Protein AF-A0A1Q2YKK8-F1 (afdb_monomer_lite)

pLDDT: mean 79.94, std 16.76, range [33.59, 97.44]

Sequence (242 aa):
MENSNLSEYGDYLSKSFNAGELANRLLLETNNTQDSEIELETSIKKLDFDISDLNSKIDDSVRENSGLLIEEFAQVEEFKDEIKKIQPSVNQLNNSFQRLEDEIIKPYNECVNLQMALKKVHQTNKLLRSLTFAIYLINKIEEIDKSENNLSVKPFKQLYNLSTLLRELTSYINNPSLKLIKLIRDYVQFSEILIKRCQNVIQVQIRNLLKFPIQEYVTNTAGAGSDQDAEKKVHEVYQVGR

Secondary structure (DSSP, 8-state):
--SSSSGGGGGGG-TT--HHHHHHHHHHHHS-TT-SS--HHHHHHHHHHHHHHHHHHHHHHHHHTHHHHHHHHHHHHHHHHHHHHHHHHHHHHHHHHHHHIIIIIHHHHHHHHHHHHHHHHHHHHHHHHHHHHHHHHHHHHHHHHHTT--TTSSSTHHHHHHHHHHHHHHHHHTSHHHHTSHHHHHHHHHHHHHHHHHHHHHHHHHHHHTTS-GGGSSSTTSS-------TTSSSSSSS---

Radius of gyration: 58.14 Å; chains: 1; bounding box: 158×50×121 Å

Organism: NCBI:txid4926

Foldseek 3Di:
DDPDPCPVVVLVVDPPRDPVVVLVVLQPVQDDPPDPDGDCPRSVVVVVVVVVVVVVVVVVVCVVCVVVVVVVVVVVVVVVVVCVVCVVVVVVVVVVVVCCCVVPVVVVVVVVVVVVVVVVVVVVVVLVVLVVVLVVLVVVLVVLVVVVDPCLDPPNVSLVVNLVSLVVSVVSCVPPSNCPDPVSVVVVVVSVVVVVVSVVSVVVVVVVVVPDDPPPPPPVVPDDDDDPDDPPPPPPPPPDDD

Structure (mmCIF, N/CA/C/O backbone):
data_AF-A0A1Q2YKK8-F1
#
_entry.id   AF-A0A1Q2YKK8-F1
#
loop_
_atom_site.group_PDB
_atom_site.id
_atom_site.type_symbol
_atom_site.label_atom_id
_atom_site.label_alt_id
_atom_site.label_comp_id
_atom_site.label_asym_id
_atom_site.label_entity_id
_atom_site.label_seq_id
_atom_site.pdbx_PDB_ins_code
_atom_site.Cartn_x
_atom_site.Cartn_y
_atom_site.Cartn_z
_atom_site.occupancy
_atom_site.B_iso_or_equiv
_atom_site.auth_seq_id
_atom_site.auth_comp_id
_atom_site.auth_asym_id
_atom_site.auth_atom_id
_atom_site.pdbx_PDB_model_num
ATOM 1 N N . MET A 1 1 ? -42.770 -15.477 49.852 1.00 38.88 1 MET A N 1
ATOM 2 C CA . MET A 1 1 ? -43.716 -14.796 50.757 1.00 38.88 1 MET A CA 1
ATOM 3 C C . MET A 1 1 ? -43.151 -13.389 50.887 1.00 38.88 1 MET A C 1
ATOM 5 O O . MET A 1 1 ? -41.971 -13.321 51.183 1.00 38.88 1 MET A O 1
ATOM 9 N N . GLU A 1 2 ? -43.816 -12.300 50.504 1.00 39.50 2 GLU A N 1
ATOM 10 C CA . GLU A 1 2 ? -45.189 -12.108 50.007 1.00 39.50 2 GLU A CA 1
ATOM 11 C C . GLU A 1 2 ? -45.190 -11.177 48.778 1.00 39.50 2 GLU A C 1
ATOM 13 O O . GLU A 1 2 ? -44.698 -10.063 48.855 1.00 39.50 2 GLU A O 1
ATOM 18 N N . ASN A 1 3 ? -45.804 -11.589 47.662 1.00 43.56 3 ASN A N 1
ATOM 19 C CA . ASN A 1 3 ? -46.114 -10.676 46.542 1.00 43.56 3 ASN A CA 1
ATOM 20 C C . ASN A 1 3 ? -47.609 -10.292 46.513 1.00 43.56 3 ASN A C 1
ATOM 22 O O . ASN A 1 3 ? -48.096 -9.754 45.524 1.00 43.56 3 ASN A O 1
ATOM 26 N N . SER A 1 4 ? -48.359 -10.608 47.577 1.00 52.78 4 SER A N 1
ATOM 27 C CA . SER A 1 4 ? -49.822 -10.480 47.588 1.00 52.78 4 SER A CA 1
ATOM 28 C C . SER A 1 4 ? -50.316 -9.092 48.009 1.00 52.78 4 SER A C 1
ATOM 30 O O . SER A 1 4 ? -51.360 -8.673 47.529 1.00 52.78 4 SER A O 1
ATOM 32 N N . ASN A 1 5 ? -49.568 -8.367 48.853 1.00 56.16 5 ASN A N 1
ATOM 33 C CA . ASN A 1 5 ? -50.005 -7.086 49.439 1.00 56.16 5 ASN A CA 1
ATOM 34 C C . ASN A 1 5 ? -49.849 -5.859 48.518 1.00 56.16 5 ASN A C 1
ATOM 36 O O . ASN A 1 5 ? -50.342 -4.785 48.859 1.00 56.16 5 ASN A O 1
ATOM 40 N N . LEU A 1 6 ? -49.171 -6.004 47.370 1.00 61.12 6 LEU A N 1
ATOM 41 C CA . LEU A 1 6 ? -48.956 -4.919 46.398 1.00 61.12 6 LEU A CA 1
ATOM 42 C C . LEU A 1 6 ? -49.605 -5.161 45.025 1.00 61.12 6 LEU A C 1
ATOM 44 O O . LEU A 1 6 ? -49.544 -4.285 44.165 1.00 61.12 6 LEU A O 1
ATOM 48 N N . SER A 1 7 ? -50.245 -6.316 44.800 1.00 65.31 7 SER A N 1
ATOM 49 C CA . SER A 1 7 ? -50.889 -6.617 43.509 1.00 65.31 7 SER A CA 1
ATOM 50 C C . SER A 1 7 ? -52.067 -5.684 43.204 1.00 65.31 7 SER A C 1
ATOM 52 O O . SER A 1 7 ? -52.374 -5.458 42.036 1.00 65.31 7 SER A O 1
ATOM 54 N N . GLU A 1 8 ? -52.698 -5.132 44.240 1.00 68.31 8 GLU A N 1
ATOM 55 C CA . GLU A 1 8 ? -53.784 -4.145 44.155 1.00 68.31 8 GLU A CA 1
ATOM 56 C C . GLU A 1 8 ? -53.290 -2.791 43.609 1.00 68.31 8 GLU A C 1
ATOM 58 O O . GLU A 1 8 ? -54.059 -2.043 43.012 1.00 68.31 8 GLU A O 1
ATOM 63 N N . TYR A 1 9 ? 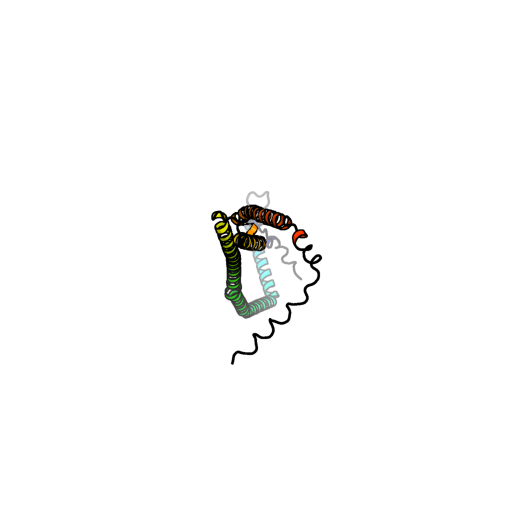-51.983 -2.520 43.708 1.00 72.88 9 TYR A N 1
ATOM 64 C CA . TYR A 1 9 ? -51.325 -1.318 43.187 1.00 72.88 9 TYR A CA 1
ATOM 65 C C . TYR A 1 9 ? -50.622 -1.538 41.831 1.00 72.88 9 TYR A C 1
ATOM 67 O O . TYR A 1 9 ? -49.859 -0.682 41.380 1.00 72.88 9 TYR A O 1
ATOM 75 N N . GLY A 1 10 ? -50.870 -2.666 41.152 1.00 70.56 10 GLY A N 1
ATOM 76 C CA . GLY A 1 10 ? -50.180 -3.037 39.906 1.00 70.56 10 GLY A CA 1
ATOM 77 C C . GLY A 1 10 ? -50.289 -2.002 38.776 1.00 70.56 10 GLY A C 1
ATOM 78 O O . GLY A 1 10 ? -49.334 -1.813 38.020 1.00 70.56 10 GLY A O 1
ATOM 79 N N . ASP A 1 11 ? -51.403 -1.273 38.701 1.00 75.12 11 ASP A N 1
ATOM 80 C CA . ASP A 1 11 ? -51.631 -0.224 37.700 1.00 75.12 11 ASP A CA 1
ATOM 81 C C . ASP A 1 11 ? -50.650 0.952 37.827 1.00 75.12 11 ASP A C 1
ATOM 83 O O . ASP A 1 11 ? -50.175 1.474 36.812 1.00 75.12 11 ASP A O 1
ATOM 87 N N . TYR A 1 12 ? -50.282 1.321 39.059 1.00 77.00 12 TYR A N 1
ATOM 88 C CA . TYR A 1 12 ? -49.312 2.382 39.357 1.00 77.00 12 TYR A CA 1
ATOM 89 C C . TYR A 1 12 ? -47.877 2.006 38.950 1.00 77.00 12 TYR A C 1
ATOM 91 O O . TYR A 1 12 ? -47.052 2.882 38.702 1.00 77.00 12 TYR A O 1
ATOM 99 N N . LEU A 1 13 ? -47.579 0.706 38.840 1.00 77.56 13 LEU A N 1
ATOM 100 C CA . LEU A 1 13 ? -46.275 0.170 38.428 1.00 77.56 13 LEU A CA 1
ATOM 101 C C . LEU A 1 13 ? -46.166 -0.050 36.906 1.00 77.56 13 LEU A C 1
ATOM 103 O O . LEU A 1 13 ? -45.124 -0.486 36.404 1.00 77.56 13 LEU A O 1
ATOM 107 N N . SER A 1 14 ? -47.230 0.228 36.148 1.00 80.81 14 SER A N 1
ATOM 108 C CA . SER A 1 14 ? -47.256 0.005 34.704 1.00 80.81 14 SER A CA 1
ATOM 109 C C . SER A 1 14 ? -46.416 1.038 33.934 1.00 80.81 14 SER A C 1
ATOM 111 O O . SER A 1 14 ? -46.455 2.239 34.191 1.00 80.81 14 SER A O 1
ATOM 113 N N . LYS A 1 15 ? -45.686 0.589 32.901 1.00 79.50 15 LYS A N 1
ATOM 114 C CA . LYS A 1 15 ? -44.881 1.475 32.025 1.00 79.50 15 LYS A CA 1
ATOM 115 C C . LYS A 1 15 ? -45.711 2.454 31.177 1.00 79.50 15 LYS A C 1
ATOM 117 O O . LYS A 1 15 ? -45.131 3.291 30.492 1.00 79.50 15 LYS A O 1
ATOM 122 N N . SER A 1 16 ? -47.036 2.331 31.220 1.00 83.50 16 SER A N 1
ATOM 123 C CA . SER A 1 16 ? -48.001 3.171 30.507 1.00 83.50 16 SER A CA 1
ATOM 124 C C . SER A 1 16 ? -48.924 3.929 31.469 1.00 83.50 16 SER A C 1
ATOM 126 O O . SER A 1 16 ? -50.007 4.340 31.062 1.00 83.50 16 SER A O 1
ATOM 128 N N . PHE A 1 17 ? -48.530 4.085 32.740 1.00 85.69 17 PHE A N 1
ATOM 129 C CA . PHE A 1 17 ? -49.328 4.774 33.751 1.00 85.69 17 PHE A CA 1
ATOM 130 C C . PHE A 1 17 ? -49.748 6.179 33.289 1.00 85.69 17 PHE A C 1
ATOM 132 O O . PHE A 1 17 ? -48.912 7.022 32.955 1.00 85.69 17 PHE A O 1
ATOM 139 N N . ASN A 1 18 ? -51.057 6.433 33.310 1.00 84.25 18 ASN A N 1
ATOM 140 C CA . ASN A 1 18 ? -51.658 7.712 32.958 1.00 84.25 18 ASN A CA 1
ATOM 141 C C . ASN A 1 18 ? -52.531 8.204 34.121 1.00 84.25 18 ASN A C 1
ATOM 143 O O . ASN A 1 18 ? -53.622 7.687 34.364 1.00 84.25 18 ASN A O 1
ATOM 147 N N . ALA A 1 19 ? -52.058 9.240 34.818 1.00 84.44 19 ALA A N 1
ATOM 148 C CA . ALA A 1 19 ? -52.755 9.827 35.961 1.00 84.44 19 ALA A CA 1
ATOM 149 C C . ALA A 1 19 ? -54.156 10.367 35.607 1.00 84.44 19 ALA A C 1
ATOM 151 O O . ALA A 1 19 ? -55.053 10.320 36.443 1.00 84.44 19 ALA A O 1
ATOM 152 N N . GLY A 1 20 ? -54.369 10.841 34.373 1.00 84.06 20 GLY A N 1
ATOM 153 C CA . GLY A 1 20 ? -55.677 11.321 33.916 1.00 84.06 20 GLY A CA 1
ATOM 154 C C . GLY A 1 20 ? -56.680 10.188 33.691 1.00 84.06 20 GLY A C 1
ATOM 155 O O . GLY A 1 20 ? -57.843 10.311 34.063 1.00 84.06 20 GLY A O 1
ATOM 156 N N . GLU A 1 21 ? -56.237 9.056 33.140 1.00 83.38 21 GLU A N 1
ATOM 157 C CA . GLU A 1 21 ? -57.082 7.861 32.989 1.00 83.38 21 GLU A CA 1
ATOM 158 C C . GLU A 1 21 ? -57.420 7.227 34.342 1.00 83.38 21 GLU A C 1
ATOM 160 O O . GLU A 1 21 ? -58.557 6.803 34.548 1.00 83.38 21 GLU A O 1
ATOM 165 N N . LEU A 1 22 ? -56.466 7.208 35.278 1.00 84.81 22 LEU A N 1
ATOM 166 C CA . LEU A 1 22 ? -56.697 6.752 36.648 1.00 84.81 22 LEU A CA 1
ATOM 167 C C . LEU A 1 22 ? -57.689 7.670 37.384 1.00 84.81 22 LEU A C 1
ATOM 169 O O . LEU A 1 22 ? -58.651 7.176 37.963 1.00 84.81 22 LEU A O 1
ATOM 173 N N . ALA A 1 23 ? -57.514 8.994 37.306 1.00 83.38 23 ALA A N 1
ATOM 174 C CA . ALA A 1 23 ? -58.436 9.957 37.909 1.00 83.38 23 ALA A CA 1
ATOM 175 C C . ALA A 1 23 ? -59.855 9.843 37.325 1.00 83.38 23 ALA A C 1
ATOM 177 O O . ALA A 1 23 ? -60.825 9.791 38.077 1.00 83.38 23 ALA A O 1
ATOM 178 N N . ASN A 1 24 ? -59.987 9.719 35.999 1.00 84.25 24 ASN A N 1
ATOM 179 C CA . ASN A 1 24 ? -61.280 9.494 35.347 1.00 84.25 24 ASN A CA 1
ATOM 180 C C . ASN A 1 24 ? -61.944 8.193 35.819 1.00 84.25 24 ASN A C 1
ATOM 182 O O . ASN A 1 24 ? -63.149 8.169 36.056 1.00 84.25 24 ASN A O 1
ATOM 186 N N . ARG A 1 25 ? -61.170 7.116 35.990 1.00 83.56 25 ARG A N 1
ATOM 187 C CA . ARG A 1 25 ? -61.673 5.838 36.505 1.00 83.56 25 ARG A CA 1
ATOM 188 C C . ARG A 1 25 ? -62.143 5.956 37.954 1.00 83.56 25 ARG A C 1
ATOM 190 O O . ARG A 1 25 ? -63.246 5.525 38.262 1.00 83.56 25 ARG A O 1
ATOM 197 N N . LEU A 1 26 ? -61.354 6.609 38.805 1.00 84.12 26 LEU A N 1
ATOM 198 C CA . LEU A 1 26 ? -61.685 6.845 40.209 1.00 84.12 26 LEU A CA 1
ATOM 199 C C . LEU A 1 26 ? -62.953 7.697 40.372 1.00 84.12 26 LEU A C 1
ATOM 201 O O . LEU A 1 26 ? -63.721 7.456 41.295 1.00 84.12 26 LEU A O 1
ATOM 205 N N . LEU A 1 27 ? -63.186 8.667 39.482 1.00 83.94 27 LEU A N 1
ATOM 206 C CA . LEU A 1 27 ? -64.425 9.451 39.441 1.00 83.94 27 LEU A CA 1
ATOM 207 C C . LEU A 1 27 ? -65.632 8.597 39.024 1.00 83.94 27 LEU A C 1
ATOM 209 O O . LEU A 1 27 ? -66.689 8.698 39.638 1.00 83.94 27 LEU A O 1
ATOM 213 N N . LEU A 1 28 ? -65.469 7.732 38.017 1.00 83.62 28 LEU A N 1
ATOM 214 C CA . LEU A 1 28 ? -66.514 6.808 37.553 1.00 83.62 28 LEU A CA 1
ATOM 215 C C . LEU A 1 28 ? -66.838 5.692 38.565 1.00 83.62 28 LEU A C 1
ATOM 217 O O . LEU A 1 28 ? -67.940 5.155 38.538 1.00 83.62 28 LEU A O 1
ATOM 221 N N . GLU A 1 29 ? -65.899 5.332 39.443 1.00 82.12 29 GLU A N 1
ATOM 222 C CA . GLU A 1 29 ? -66.108 4.354 40.521 1.00 82.12 29 GLU A CA 1
ATOM 223 C C . GLU A 1 29 ? -66.873 4.920 41.727 1.00 82.12 29 GLU A C 1
ATOM 225 O O . GLU A 1 29 ? -67.520 4.160 42.447 1.00 82.12 29 GLU A O 1
ATOM 230 N N . THR A 1 30 ? -66.769 6.225 41.987 1.00 81.25 30 THR A N 1
ATOM 231 C CA . THR A 1 30 ? -67.338 6.878 43.181 1.00 81.25 30 THR A CA 1
ATOM 232 C C . THR A 1 30 ? -68.630 7.642 42.912 1.00 81.25 30 THR A C 1
ATOM 234 O O . THR A 1 30 ? -69.344 7.948 43.862 1.00 81.25 30 THR A O 1
ATOM 237 N N . ASN A 1 31 ? -68.946 7.938 41.649 1.00 80.12 31 ASN A N 1
ATOM 238 C CA . ASN A 1 31 ? -70.122 8.708 41.245 1.00 80.12 31 ASN A CA 1
ATOM 239 C C . ASN A 1 31 ? -71.103 7.853 40.434 1.00 80.12 31 ASN A C 1
ATOM 241 O O . ASN A 1 31 ? -70.698 7.055 39.587 1.00 80.12 31 ASN A O 1
ATOM 245 N N . ASN A 1 32 ? -72.408 8.049 40.633 1.00 77.44 32 ASN A N 1
ATOM 246 C CA . ASN A 1 32 ? -73.426 7.354 39.852 1.00 77.44 32 ASN A CA 1
ATOM 247 C C . ASN A 1 32 ? -73.782 8.140 38.580 1.00 77.44 32 ASN A C 1
ATOM 249 O O . ASN A 1 32 ? -74.020 9.342 38.607 1.00 77.44 32 ASN A O 1
ATOM 253 N N . THR A 1 33 ? -73.921 7.437 37.457 1.00 72.31 33 THR A N 1
ATOM 254 C CA . THR A 1 33 ? -74.278 8.008 36.138 1.00 72.31 33 THR A CA 1
ATOM 255 C C . THR A 1 33 ? -75.648 8.699 36.061 1.00 72.31 33 THR A C 1
ATOM 257 O O . THR A 1 33 ? -75.985 9.253 35.016 1.00 72.31 33 THR A O 1
ATOM 260 N N . GLN A 1 34 ? -76.460 8.613 37.118 1.00 70.12 34 GLN A N 1
ATOM 261 C CA . GLN A 1 34 ? -77.785 9.237 37.215 1.00 70.12 34 GLN A CA 1
ATOM 262 C C . GLN A 1 34 ? -77.786 10.529 38.049 1.00 70.12 34 GLN A C 1
ATOM 264 O O . GLN A 1 34 ? -78.787 11.246 38.041 1.00 70.12 34 GLN A O 1
ATOM 269 N N . ASP A 1 35 ? -76.694 10.832 38.757 1.00 73.44 35 ASP A N 1
ATOM 270 C CA . ASP A 1 35 ? -76.594 12.034 39.581 1.00 73.44 35 ASP A CA 1
ATOM 271 C C . ASP A 1 35 ? -76.277 13.262 38.714 1.00 73.44 35 ASP A C 1
ATOM 273 O O . ASP A 1 35 ? -75.573 13.188 37.706 1.00 73.44 35 ASP A O 1
ATOM 277 N N . SER A 1 36 ? -76.855 14.411 39.075 1.00 68.12 36 SER A N 1
ATOM 278 C CA . SER A 1 36 ? -76.757 15.649 38.281 1.00 68.12 36 SER A CA 1
ATOM 279 C C . SER A 1 36 ? -75.532 16.510 38.612 1.00 68.12 36 SER A C 1
ATOM 281 O O . SER A 1 36 ? -75.238 17.455 37.882 1.00 68.12 36 SER A O 1
ATOM 283 N N . GLU A 1 37 ? -74.821 16.189 39.693 1.00 73.88 37 GLU A N 1
ATOM 284 C CA . GLU A 1 37 ? -73.597 16.855 40.144 1.00 73.88 37 GLU A CA 1
ATOM 285 C C . GLU A 1 37 ? -72.533 15.795 40.463 1.00 73.88 37 GLU A C 1
ATOM 287 O O . GLU A 1 37 ? -72.867 14.687 40.877 1.00 73.88 37 GLU A O 1
ATOM 292 N N . ILE A 1 38 ? -71.256 16.125 40.245 1.00 76.06 38 ILE A N 1
ATOM 293 C CA . ILE A 1 38 ? -70.125 15.211 40.469 1.00 76.06 38 ILE A CA 1
ATOM 294 C C . ILE A 1 38 ? -69.546 15.467 41.865 1.00 76.06 38 ILE A C 1
ATOM 296 O O . ILE A 1 38 ? -69.008 16.543 42.133 1.00 76.06 38 ILE A O 1
ATOM 300 N N . GLU A 1 39 ? -69.598 14.465 42.737 1.00 78.94 39 GLU A N 1
ATOM 301 C CA . GLU A 1 39 ? -68.971 14.476 44.054 1.00 78.94 39 GLU A CA 1
ATOM 302 C C . GLU A 1 39 ? -67.480 14.109 43.949 1.00 78.94 39 GLU A C 1
ATOM 304 O O . GLU A 1 39 ? -67.087 12.957 43.751 1.00 78.94 39 GLU A O 1
ATOM 309 N N . LEU A 1 40 ? -66.621 15.119 44.106 1.00 82.81 40 LEU A N 1
ATOM 310 C CA . LEU A 1 40 ? -65.163 14.946 44.114 1.00 82.81 40 LEU A CA 1
ATOM 311 C C . LEU A 1 40 ? -64.623 14.522 45.489 1.00 82.81 40 LEU A C 1
ATOM 313 O O . LEU A 1 40 ? -63.562 13.904 45.571 1.00 82.81 40 LEU A O 1
ATOM 317 N N . GLU A 1 41 ? -65.329 14.854 46.573 1.00 84.31 41 GLU A N 1
ATOM 318 C CA . GLU A 1 41 ? -64.831 14.686 47.944 1.00 84.31 41 GLU A CA 1
ATOM 319 C C . GLU A 1 41 ? -64.618 13.205 48.306 1.00 84.31 41 GLU A C 1
ATOM 321 O O . GLU A 1 41 ? -63.614 12.853 48.927 1.00 84.31 41 GLU A O 1
ATOM 326 N N . THR A 1 42 ? -65.510 12.324 47.847 1.00 83.31 42 THR A N 1
ATOM 327 C CA . THR A 1 42 ? -65.409 10.870 48.041 1.00 83.31 42 THR A CA 1
ATOM 328 C C . THR A 1 42 ? -64.257 10.255 47.234 1.00 83.31 42 THR A C 1
ATOM 330 O O . THR A 1 42 ? -63.524 9.420 47.767 1.00 83.31 42 THR A O 1
ATOM 333 N N . SER A 1 43 ? -64.009 10.711 45.996 1.00 83.25 43 SER A N 1
ATOM 334 C CA . SER A 1 43 ? -62.816 10.310 45.222 1.00 83.25 43 SER A CA 1
ATOM 335 C C . SER A 1 43 ? -61.514 10.735 45.890 1.00 83.25 43 SER A C 1
ATOM 337 O O . SER A 1 43 ? -60.592 9.928 45.981 1.00 83.25 43 SER A O 1
ATOM 339 N N . ILE A 1 44 ? -61.434 11.979 46.369 1.00 85.00 44 ILE A N 1
ATOM 340 C CA . ILE A 1 44 ? -60.222 12.512 47.005 1.00 85.00 44 ILE A CA 1
ATOM 341 C C . ILE A 1 44 ? -59.914 11.734 48.290 1.00 85.00 44 ILE A C 1
ATOM 343 O O . ILE A 1 44 ? -58.804 11.236 48.441 1.00 85.00 44 ILE A O 1
ATOM 347 N N . LYS A 1 45 ? -60.913 11.504 49.154 1.00 87.38 45 LYS A N 1
ATOM 348 C CA . LYS A 1 45 ? -60.742 10.705 50.383 1.00 87.38 45 LYS A CA 1
ATOM 349 C C . LYS A 1 45 ? -60.284 9.269 50.115 1.00 87.38 45 LYS A C 1
ATOM 351 O O . LYS A 1 45 ? -59.498 8.742 50.897 1.00 87.38 45 LYS A O 1
ATOM 356 N N . LYS A 1 46 ? -60.759 8.636 49.033 1.00 84.94 46 LYS A N 1
ATOM 357 C CA . LYS A 1 46 ? -60.306 7.297 48.620 1.00 84.94 46 LYS A CA 1
ATOM 358 C C . LYS A 1 46 ? -58.833 7.324 48.187 1.00 84.94 46 LYS A C 1
ATOM 360 O O . LYS A 1 46 ? -58.057 6.506 48.662 1.00 84.94 46 LYS A O 1
ATOM 365 N N . LEU A 1 47 ? -58.432 8.310 47.380 1.00 86.25 47 LEU A N 1
ATOM 366 C CA . LEU A 1 47 ? -57.037 8.477 46.954 1.00 86.25 47 LEU A CA 1
ATOM 367 C C . LEU A 1 47 ? -56.089 8.772 48.131 1.00 86.25 47 LEU A C 1
ATOM 369 O O . LEU A 1 47 ? -55.014 8.183 48.208 1.00 86.25 47 LEU A O 1
ATOM 373 N N . ASP A 1 48 ? -56.484 9.647 49.058 1.00 87.75 48 ASP A N 1
ATOM 374 C CA . ASP A 1 48 ? -55.693 9.973 50.253 1.00 87.75 48 ASP A CA 1
ATOM 375 C C . ASP A 1 48 ? -55.520 8.750 51.171 1.00 87.75 48 ASP A C 1
ATOM 377 O O . ASP A 1 48 ? -54.443 8.538 51.735 1.00 87.75 48 ASP A O 1
ATOM 381 N N . PHE A 1 49 ? -56.559 7.914 51.296 1.00 88.75 49 PHE A N 1
ATOM 382 C CA . PHE A 1 49 ? -56.482 6.640 52.011 1.00 88.75 49 PHE A CA 1
ATOM 383 C C . PHE A 1 49 ? -55.507 5.669 51.333 1.00 88.75 49 PHE A C 1
ATOM 385 O O . PHE A 1 49 ? -54.614 5.152 52.004 1.00 88.75 49 PHE A O 1
ATOM 392 N N . ASP A 1 50 ? -55.626 5.480 50.015 1.00 85.75 50 ASP A N 1
ATOM 393 C CA . ASP A 1 50 ? -54.749 4.595 49.240 1.00 85.75 50 ASP A CA 1
ATOM 394 C C . ASP A 1 50 ? -53.276 5.034 49.345 1.00 85.75 50 ASP A C 1
ATOM 396 O O . ASP A 1 50 ? -52.394 4.199 49.534 1.00 85.75 50 ASP A O 1
ATOM 400 N N . ILE A 1 51 ? -52.998 6.345 49.298 1.00 87.25 51 ILE A N 1
ATOM 401 C CA . ILE A 1 51 ? -51.654 6.912 49.511 1.00 87.25 51 ILE A CA 1
ATOM 402 C C . ILE A 1 51 ? -51.147 6.628 50.934 1.00 87.25 51 ILE A C 1
ATOM 404 O O . ILE A 1 51 ? -49.971 6.311 51.118 1.00 87.25 51 ILE A O 1
ATOM 408 N N . SER A 1 52 ? -52.004 6.744 51.950 1.00 89.12 52 SER A N 1
ATOM 409 C CA . SER A 1 52 ? -51.636 6.491 53.349 1.00 89.12 52 SER A CA 1
ATOM 410 C C . SER A 1 52 ? -51.313 5.013 53.610 1.00 89.12 52 SER A C 1
ATOM 412 O O . SER A 1 52 ? -50.301 4.711 54.245 1.00 89.12 52 SER A O 1
ATOM 414 N N . ASP A 1 53 ? -52.117 4.088 53.076 1.00 86.88 53 ASP A N 1
ATOM 415 C CA . ASP A 1 53 ? -51.872 2.642 53.175 1.00 86.88 53 ASP A CA 1
ATOM 416 C C . ASP A 1 53 ? -50.579 2.235 52.451 1.00 86.88 53 ASP A C 1
ATOM 418 O O . ASP A 1 53 ? -49.742 1.528 53.015 1.00 86.88 53 ASP A O 1
ATOM 422 N N . LEU A 1 54 ? -50.354 2.760 51.241 1.00 86.12 54 LEU A N 1
ATOM 423 C CA . LEU A 1 54 ? -49.147 2.490 50.458 1.00 86.12 54 LEU A CA 1
ATOM 424 C C . LEU A 1 54 ? -47.888 3.019 51.175 1.00 86.12 54 LEU A C 1
ATOM 426 O O . LEU A 1 54 ? -46.888 2.306 51.250 1.00 86.12 54 LEU A O 1
ATOM 430 N N . ASN A 1 55 ? -47.943 4.210 51.785 1.00 87.12 55 ASN A N 1
ATOM 431 C CA . ASN A 1 55 ? -46.850 4.724 52.622 1.00 87.12 55 ASN A CA 1
ATOM 432 C C . ASN A 1 55 ? -46.584 3.835 53.850 1.00 87.12 55 ASN A C 1
ATOM 434 O O . ASN A 1 55 ? -45.425 3.533 54.122 1.00 87.12 55 ASN A O 1
ATOM 438 N N . SER A 1 56 ? -47.621 3.360 54.555 1.00 86.88 56 SER A N 1
ATOM 439 C CA . SER A 1 56 ? -47.437 2.437 55.689 1.00 86.88 56 SER A CA 1
ATOM 440 C C . SER A 1 56 ? -46.796 1.120 55.245 1.00 86.88 56 SER A C 1
ATOM 442 O O . SER A 1 56 ? -45.828 0.671 55.853 1.00 86.88 56 SER A O 1
ATOM 444 N N . LYS A 1 57 ? -47.271 0.533 54.138 1.00 84.06 57 LYS A N 1
ATOM 445 C CA . LYS A 1 57 ? -46.708 -0.696 53.553 1.00 84.06 57 LYS A CA 1
ATOM 446 C C . LYS A 1 57 ? -45.257 -0.514 53.091 1.00 84.06 57 LYS A C 1
ATOM 448 O O . LYS A 1 57 ? -44.466 -1.450 53.210 1.00 84.06 57 LYS A O 1
ATOM 453 N N . ILE A 1 58 ? -44.888 0.666 52.584 1.00 84.12 58 ILE A N 1
ATOM 454 C CA . ILE A 1 58 ? -43.491 1.010 52.276 1.00 84.12 58 ILE A CA 1
ATOM 455 C C . ILE A 1 58 ? -42.665 1.086 53.561 1.00 84.12 58 ILE A C 1
ATOM 457 O O . ILE A 1 58 ? -41.620 0.446 53.622 1.00 84.12 58 ILE A O 1
ATOM 461 N N . ASP A 1 59 ? -43.116 1.820 54.580 1.00 86.12 59 ASP A N 1
ATOM 462 C CA . ASP A 1 59 ? -42.383 1.976 55.843 1.00 86.12 59 ASP A CA 1
ATOM 463 C C . ASP A 1 59 ? -42.161 0.630 56.549 1.00 86.12 59 ASP A C 1
ATOM 465 O O . ASP A 1 59 ? -41.061 0.364 57.039 1.00 86.12 59 ASP A O 1
ATOM 469 N N . ASP A 1 60 ? -43.168 -0.244 56.564 1.00 85.88 60 ASP A N 1
ATOM 470 C CA . ASP A 1 60 ? -43.060 -1.580 57.150 1.00 85.88 60 ASP A CA 1
ATOM 471 C C . ASP A 1 60 ? -42.123 -2.478 56.322 1.00 85.88 60 ASP A C 1
ATOM 473 O O . ASP A 1 60 ? -41.186 -3.053 56.876 1.00 85.88 60 ASP A O 1
ATOM 477 N N . SER A 1 61 ? -42.249 -2.490 54.988 1.00 82.12 61 SER A N 1
ATOM 478 C CA . SER A 1 61 ? -41.327 -3.218 54.098 1.00 82.12 61 SER A CA 1
ATOM 479 C C . SER A 1 61 ? -39.874 -2.728 54.213 1.00 82.12 61 SER A C 1
ATOM 481 O O . SER A 1 61 ? -38.939 -3.533 54.219 1.00 82.12 61 SER A O 1
ATOM 483 N N . VAL A 1 62 ? -39.656 -1.418 54.370 1.00 83.81 62 VAL A N 1
ATOM 484 C CA . VAL A 1 62 ? -38.329 -0.817 54.590 1.00 83.81 62 VAL A CA 1
ATOM 485 C C . VAL A 1 62 ? -37.776 -1.186 55.965 1.00 83.81 62 VAL A C 1
ATOM 487 O O . VAL A 1 62 ? -36.579 -1.449 56.078 1.00 83.81 62 VAL A O 1
ATOM 490 N N . ARG A 1 63 ? -38.609 -1.254 57.010 1.00 83.00 63 ARG A N 1
ATOM 491 C CA . ARG A 1 63 ? -38.192 -1.714 58.346 1.00 83.00 63 ARG A CA 1
ATOM 492 C C . ARG A 1 63 ? -37.793 -3.184 58.332 1.00 83.00 63 ARG A C 1
ATOM 494 O O . ARG A 1 63 ? -36.709 -3.509 58.816 1.00 83.00 63 ARG A O 1
ATOM 501 N N . GLU A 1 64 ? -38.618 -4.046 57.746 1.00 84.25 64 GLU A N 1
ATOM 502 C CA . GLU A 1 64 ? -38.370 -5.488 57.636 1.00 84.25 64 GLU A CA 1
ATOM 503 C C . GLU A 1 64 ? -37.110 -5.804 56.819 1.00 84.25 64 GLU A C 1
ATOM 505 O O . GLU A 1 64 ? -36.293 -6.627 57.232 1.00 84.25 64 GLU A O 1
ATOM 510 N N . ASN A 1 65 ? -36.900 -5.105 55.700 1.00 83.00 65 ASN A N 1
ATOM 511 C CA . ASN A 1 65 ? -35.767 -5.331 54.796 1.00 83.00 65 ASN A CA 1
ATOM 512 C C . ASN A 1 65 ? -34.570 -4.398 55.061 1.00 83.00 65 ASN A C 1
ATOM 514 O O . ASN A 1 65 ? -33.612 -4.381 54.286 1.00 83.00 65 ASN A O 1
ATOM 518 N N . SER A 1 66 ? -34.586 -3.639 56.163 1.00 80.69 66 SER A N 1
ATOM 519 C CA . SER A 1 66 ? -33.555 -2.645 56.505 1.00 80.69 66 SER A CA 1
ATOM 520 C C . SER A 1 66 ? -32.136 -3.225 56.549 1.00 80.69 66 SER A C 1
ATOM 522 O O . SER A 1 66 ? -31.200 -2.588 56.068 1.00 80.69 66 SER A O 1
ATOM 524 N N . GLY A 1 67 ? -31.974 -4.450 57.061 1.00 84.62 67 GLY A N 1
ATOM 525 C CA . GLY A 1 67 ? -30.688 -5.153 57.082 1.00 84.62 67 GLY A CA 1
ATOM 526 C C . GLY A 1 67 ? -30.140 -5.445 55.681 1.00 84.62 67 GLY A C 1
ATOM 527 O O . GLY A 1 67 ? -28.981 -5.143 55.412 1.00 84.62 67 GLY A O 1
ATOM 528 N N . LEU A 1 68 ? -30.989 -5.950 54.777 1.00 85.56 68 LEU A N 1
ATOM 529 C CA . LEU A 1 68 ? -30.619 -6.224 53.383 1.00 85.56 68 LEU A CA 1
ATOM 530 C C . LEU A 1 68 ? -30.285 -4.932 52.629 1.00 85.56 68 LEU A C 1
ATOM 532 O O . LEU A 1 68 ? -29.293 -4.880 51.913 1.00 85.56 68 LEU A O 1
ATOM 536 N N . LEU A 1 69 ? -31.065 -3.866 52.835 1.00 83.94 69 LEU A N 1
ATOM 537 C CA . LEU A 1 69 ? -30.786 -2.549 52.255 1.00 83.94 69 LEU A CA 1
ATOM 538 C C . LEU A 1 69 ? -29.407 -2.021 52.676 1.00 83.94 69 LEU A C 1
ATOM 540 O O . LEU A 1 69 ? -28.654 -1.548 51.829 1.00 83.94 69 LEU A O 1
ATOM 544 N N . ILE A 1 70 ? -29.054 -2.122 53.961 1.00 86.62 70 ILE A N 1
ATOM 545 C CA . ILE A 1 70 ? -27.737 -1.706 54.471 1.00 86.62 70 ILE A CA 1
ATOM 546 C C . ILE A 1 70 ? -26.611 -2.551 53.856 1.00 86.62 70 ILE A C 1
ATOM 548 O O . ILE A 1 70 ? -25.576 -1.996 53.486 1.00 86.62 70 ILE A O 1
ATOM 552 N N . GLU A 1 71 ? -26.808 -3.863 53.715 1.00 88.00 71 GLU A N 1
ATOM 553 C CA . GLU A 1 71 ? -25.827 -4.768 53.105 1.00 88.00 71 GLU A CA 1
ATOM 554 C C . GLU A 1 71 ? -25.613 -4.464 51.610 1.00 88.00 71 GLU A C 1
ATOM 556 O O . GLU A 1 71 ? -24.472 -4.325 51.172 1.00 88.00 71 GLU A O 1
ATOM 561 N N . GLU A 1 72 ? -26.685 -4.244 50.845 1.00 87.19 72 GLU A N 1
ATOM 562 C CA . GLU A 1 72 ? -26.623 -3.817 49.440 1.00 87.19 72 GLU A CA 1
ATOM 563 C C . GLU A 1 72 ? -25.934 -2.450 49.281 1.00 87.19 72 GLU A C 1
ATOM 565 O O . GLU A 1 72 ? -25.087 -2.276 48.401 1.00 87.19 72 GLU A O 1
ATOM 570 N N . PHE A 1 73 ? -26.222 -1.472 50.152 1.00 87.44 73 PHE A N 1
ATOM 571 C CA . PHE A 1 73 ? -25.520 -0.182 50.132 1.00 87.44 73 PHE A CA 1
ATOM 572 C C . PHE A 1 73 ? -24.021 -0.330 50.429 1.00 87.44 73 PHE A C 1
ATOM 574 O O . PHE A 1 73 ? -23.212 0.308 49.751 1.00 87.44 73 PHE A O 1
ATOM 581 N N . ALA A 1 74 ? -23.645 -1.190 51.381 1.00 87.56 74 ALA A N 1
ATOM 582 C CA . ALA A 1 74 ? -22.248 -1.481 51.694 1.00 87.56 74 ALA A CA 1
ATOM 583 C C . ALA A 1 74 ? -21.526 -2.158 50.515 1.00 87.56 74 ALA A C 1
ATOM 585 O O . ALA A 1 74 ? -20.439 -1.717 50.139 1.00 87.56 74 ALA A O 1
ATOM 586 N N . GLN A 1 75 ? -22.151 -3.148 49.865 1.00 89.50 75 GLN A N 1
ATOM 587 C CA . GLN A 1 75 ? -21.614 -3.782 48.654 1.00 89.50 75 GLN A CA 1
ATOM 588 C C . GLN A 1 75 ? -21.436 -2.769 47.511 1.00 89.50 75 GLN A C 1
ATOM 590 O O . GLN A 1 75 ? -20.393 -2.735 46.860 1.00 89.50 75 GLN A O 1
ATOM 595 N N . VAL A 1 76 ? -22.418 -1.891 47.273 1.00 89.56 76 VAL A N 1
ATOM 596 C CA . VAL A 1 76 ? -22.330 -0.835 46.247 1.00 89.56 76 VAL A CA 1
ATOM 597 C C . VAL A 1 76 ? -21.197 0.158 46.538 1.00 89.56 76 VAL A C 1
ATOM 599 O O . VAL A 1 76 ? -20.587 0.682 45.601 1.00 89.56 76 VAL A O 1
ATOM 602 N N . GLU A 1 77 ? -20.902 0.442 47.805 1.00 89.62 77 GLU A N 1
ATOM 603 C CA . GLU A 1 77 ? -19.777 1.295 48.199 1.00 89.62 77 GLU A CA 1
ATOM 604 C C . GLU A 1 77 ? -18.424 0.579 48.035 1.00 89.62 77 GLU A C 1
ATOM 606 O O . GLU A 1 77 ? -17.504 1.155 47.448 1.00 89.62 77 GLU A O 1
ATOM 611 N N . GLU A 1 78 ? -18.331 -0.701 48.408 1.00 90.12 78 GLU A N 1
ATOM 612 C CA . GLU A 1 78 ? -17.150 -1.540 48.172 1.00 90.12 78 GLU A CA 1
ATOM 613 C C . GLU A 1 78 ? -16.830 -1.663 46.671 1.00 90.12 78 GLU A C 1
ATOM 615 O O . GLU A 1 78 ? -15.711 -1.350 46.255 1.00 90.12 78 GLU A O 1
ATOM 620 N N . PHE A 1 79 ? -17.821 -1.980 45.827 1.00 88.69 79 PHE A N 1
ATOM 621 C CA . PHE A 1 79 ? -17.652 -2.026 44.369 1.00 88.69 79 PHE A CA 1
ATOM 622 C C . PHE A 1 79 ? -17.208 -0.681 43.779 1.00 88.69 79 PHE A C 1
ATOM 624 O O . PHE A 1 79 ? -16.361 -0.649 42.882 1.00 88.69 79 PHE A O 1
ATOM 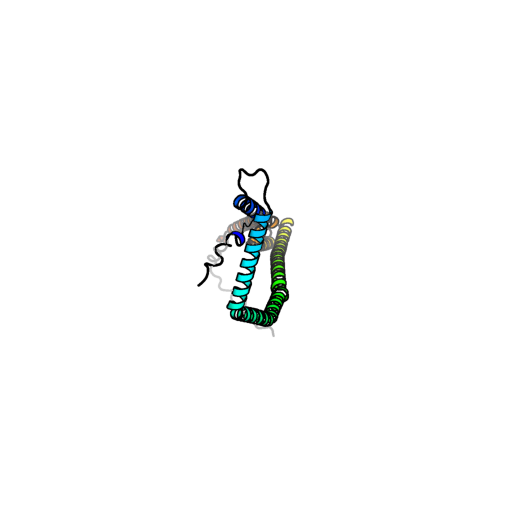631 N N . LYS A 1 80 ? -17.727 0.453 44.274 1.00 90.00 80 LYS A N 1
ATOM 632 C CA . LYS A 1 80 ? -17.254 1.785 43.849 1.00 90.00 80 LYS A CA 1
ATOM 633 C C . LYS A 1 80 ? -15.780 1.987 44.184 1.00 90.00 80 LYS A C 1
ATOM 635 O O . LYS A 1 80 ? -15.053 2.553 43.368 1.00 90.00 80 LYS A O 1
ATOM 640 N N . ASP A 1 81 ? -15.329 1.539 45.350 1.00 90.38 81 ASP A N 1
ATOM 641 C CA . ASP A 1 81 ? -13.933 1.663 45.765 1.00 90.38 81 ASP A CA 1
ATOM 642 C C . ASP A 1 81 ? -13.004 0.683 45.038 1.00 90.38 81 ASP A C 1
ATOM 644 O O . ASP A 1 81 ? -11.869 1.047 44.723 1.00 90.38 81 ASP A O 1
ATOM 648 N N . GLU A 1 82 ? -13.464 -0.514 44.674 1.00 91.00 82 GLU A N 1
ATOM 649 C CA . GLU A 1 82 ? -12.736 -1.397 43.755 1.00 91.00 82 GLU A CA 1
ATOM 650 C C . GLU A 1 82 ? -12.584 -0.787 42.357 1.00 91.00 82 GLU A C 1
ATOM 652 O O . GLU A 1 82 ? -11.474 -0.744 41.818 1.00 91.00 82 GLU A O 1
ATOM 657 N N . ILE A 1 83 ? -13.656 -0.220 41.797 1.00 89.81 83 ILE A N 1
ATOM 658 C CA . ILE A 1 83 ? -13.609 0.481 40.506 1.00 89.81 83 ILE A CA 1
ATOM 659 C C . ILE A 1 83 ? -12.605 1.644 40.564 1.00 89.81 83 ILE A C 1
ATOM 661 O O . ILE A 1 83 ? -11.756 1.756 39.675 1.00 89.81 83 ILE A O 1
ATOM 665 N N . LYS A 1 84 ? -12.609 2.454 41.636 1.00 91.12 84 LYS A N 1
ATOM 666 C CA . LYS A 1 84 ? -11.614 3.526 41.849 1.00 91.12 84 LYS A CA 1
ATOM 667 C C . LYS A 1 84 ? -10.172 3.003 41.911 1.00 91.12 84 LYS A C 1
ATOM 669 O O . LYS A 1 84 ? -9.277 3.698 41.438 1.00 91.12 84 LYS A O 1
ATOM 674 N N . LYS A 1 85 ? -9.921 1.807 42.465 1.00 91.88 85 LYS A N 1
ATOM 675 C CA . LYS A 1 85 ? -8.578 1.180 42.497 1.00 91.88 85 LYS A CA 1
ATOM 676 C C . LYS A 1 85 ? -8.125 0.706 41.110 1.00 91.88 85 LYS A C 1
ATOM 678 O O . LYS A 1 85 ? -6.940 0.787 40.798 1.00 91.88 85 LYS A O 1
ATOM 683 N N . ILE A 1 86 ? -9.048 0.225 40.275 1.00 93.12 86 ILE A N 1
ATOM 684 C CA . ILE A 1 86 ? -8.756 -0.321 38.936 1.00 93.12 86 ILE A CA 1
ATOM 685 C C . ILE A 1 86 ? -8.621 0.788 37.877 1.00 93.12 86 ILE A C 1
ATOM 687 O O . ILE A 1 86 ? -7.819 0.673 36.947 1.00 93.12 86 ILE A O 1
ATOM 691 N N . GLN A 1 87 ? -9.362 1.888 38.020 1.00 93.06 87 GLN A N 1
ATOM 692 C CA . GLN A 1 87 ? -9.424 2.971 37.035 1.00 93.06 87 GLN A CA 1
ATOM 693 C C . GLN A 1 87 ? -8.061 3.626 36.694 1.00 93.06 87 GLN A C 1
ATOM 695 O O . GLN A 1 87 ? -7.826 3.873 35.509 1.00 93.06 87 GLN A O 1
ATOM 700 N N . PRO A 1 88 ? -7.112 3.844 37.633 1.00 93.06 88 PRO A N 1
ATOM 701 C CA . PRO A 1 88 ? -5.747 4.270 37.310 1.00 93.06 88 PRO A CA 1
ATOM 702 C C . PRO A 1 88 ? -5.013 3.310 36.366 1.00 93.06 88 PRO A C 1
ATOM 704 O O . PRO A 1 88 ? -4.382 3.762 35.412 1.00 93.06 88 PRO A O 1
ATOM 707 N N . SER A 1 89 ? -5.142 1.998 36.578 1.00 91.69 89 SER A N 1
ATOM 708 C CA . SER A 1 89 ? -4.512 0.964 35.745 1.00 91.69 89 SER A CA 1
ATOM 709 C C . SER A 1 89 ? -5.107 0.929 34.336 1.00 91.69 89 SER A C 1
ATOM 711 O O . SER A 1 89 ? -4.368 0.833 33.357 1.00 91.69 89 SER A O 1
ATOM 713 N N . VAL A 1 90 ? -6.431 1.084 34.212 1.00 92.50 90 VAL A N 1
ATOM 714 C CA . VAL A 1 90 ? -7.120 1.205 32.913 1.00 92.50 90 VAL A CA 1
ATOM 715 C C . VAL A 1 90 ? -6.683 2.476 32.178 1.00 92.50 90 VAL A C 1
ATOM 717 O O . VAL A 1 90 ? -6.357 2.424 30.994 1.00 92.50 90 VAL A O 1
ATOM 720 N N . ASN A 1 91 ? -6.586 3.606 32.881 1.00 94.12 91 ASN A N 1
ATOM 721 C CA . ASN A 1 91 ? -6.097 4.861 32.309 1.00 94.12 91 ASN A CA 1
ATOM 722 C C . ASN A 1 91 ? -4.628 4.754 31.862 1.00 94.12 91 ASN A C 1
ATOM 724 O O . ASN A 1 91 ? -4.277 5.229 30.784 1.00 94.12 91 ASN A O 1
ATOM 728 N N . GLN A 1 92 ? -3.766 4.098 32.645 1.00 94.31 92 GLN A N 1
ATOM 729 C CA . GLN A 1 92 ? -2.373 3.843 32.270 1.00 94.31 92 GLN A CA 1
ATOM 730 C C . GLN A 1 92 ? -2.266 2.938 31.035 1.00 94.31 92 GLN A C 1
ATOM 732 O O . GLN A 1 92 ? -1.422 3.188 30.169 1.00 94.31 92 GLN A O 1
ATOM 737 N N . LEU A 1 93 ? -3.122 1.918 30.931 1.00 93.94 93 LEU A N 1
ATOM 738 C CA . LEU A 1 93 ? -3.182 1.027 29.775 1.00 93.94 93 LEU A CA 1
ATOM 739 C C . LEU A 1 93 ? -3.622 1.788 28.516 1.00 93.94 93 LEU A C 1
ATOM 741 O O . LEU A 1 93 ? -2.931 1.719 27.503 1.00 93.94 93 LEU A O 1
ATOM 745 N N . ASN A 1 94 ? -4.691 2.586 28.602 1.00 94.50 94 ASN A N 1
ATOM 746 C CA . ASN A 1 94 ? -5.153 3.445 27.505 1.00 94.50 94 ASN A CA 1
ATOM 747 C C . ASN A 1 94 ? -4.068 4.438 27.061 1.00 94.50 94 ASN A C 1
ATOM 749 O O . ASN A 1 94 ? -3.778 4.534 25.872 1.00 94.50 94 ASN A O 1
ATOM 753 N N . ASN A 1 95 ? -3.397 5.106 28.005 1.00 94.50 95 ASN A N 1
ATOM 754 C CA . ASN A 1 95 ? -2.283 6.010 27.703 1.00 94.50 95 ASN A CA 1
ATOM 755 C C . ASN A 1 95 ? -1.105 5.280 27.031 1.00 94.50 95 ASN A C 1
ATOM 757 O O . ASN A 1 95 ? -0.470 5.831 26.135 1.00 94.50 95 ASN A O 1
ATOM 761 N N . SER A 1 96 ? -0.807 4.044 27.443 1.00 93.50 96 SER A N 1
ATOM 762 C CA . SER A 1 96 ? 0.238 3.217 26.821 1.00 93.50 96 SER A CA 1
ATOM 763 C C . SER A 1 96 ? -0.134 2.795 25.398 1.00 93.50 96 SER A C 1
ATOM 765 O O . SER A 1 96 ? 0.715 2.852 24.512 1.00 93.50 96 SER A O 1
ATOM 767 N N . PHE A 1 97 ? -1.396 2.429 25.151 1.00 93.75 97 PHE A N 1
ATOM 768 C CA . PHE A 1 97 ? -1.890 2.128 23.804 1.00 93.75 97 PHE A CA 1
ATOM 769 C C . PHE A 1 97 ? -1.890 3.359 22.897 1.00 93.75 97 PHE A C 1
ATOM 771 O O . PHE A 1 97 ? -1.435 3.263 21.761 1.00 93.75 97 PHE A O 1
ATOM 778 N N . GLN A 1 98 ? -2.320 4.516 23.399 1.00 95.19 98 GLN A N 1
ATOM 779 C CA . GLN A 1 98 ? -2.314 5.759 22.632 1.00 95.19 98 GLN A CA 1
ATOM 780 C C . GLN A 1 98 ? -0.885 6.178 22.251 1.00 95.19 98 GLN A C 1
ATOM 782 O O . GLN A 1 98 ? -0.631 6.507 21.096 1.00 95.19 98 GLN A O 1
ATOM 787 N N . ARG A 1 99 ? 0.082 6.055 23.174 1.00 94.50 99 ARG A N 1
ATOM 788 C CA . ARG A 1 99 ? 1.510 6.236 22.856 1.00 94.50 99 ARG A CA 1
ATOM 789 C C . ARG A 1 99 ? 2.008 5.240 21.815 1.00 94.50 99 ARG A C 1
ATOM 791 O O . ARG A 1 99 ? 2.722 5.640 20.911 1.00 94.50 99 ARG A O 1
ATOM 798 N N . LEU A 1 100 ? 1.625 3.965 21.899 1.00 95.12 100 LEU A N 1
ATOM 799 C CA . LEU A 1 100 ? 2.004 2.960 20.899 1.00 95.12 100 LEU A CA 1
ATOM 800 C C . LEU A 1 100 ? 1.456 3.309 19.502 1.00 95.12 100 LEU A C 1
ATOM 802 O O . LEU A 1 100 ? 2.148 3.148 18.494 1.00 95.12 100 LEU A O 1
ATOM 806 N N . GLU A 1 101 ? 0.221 3.804 19.436 1.00 93.62 101 GLU A N 1
ATOM 807 C CA . GLU A 1 101 ? -0.403 4.256 18.195 1.00 93.62 101 GLU A CA 1
ATOM 808 C C . GLU A 1 101 ? 0.314 5.484 17.610 1.00 93.62 101 GLU A C 1
ATOM 810 O O . GLU A 1 101 ? 0.654 5.494 16.423 1.00 93.62 101 GLU A O 1
ATOM 815 N N . ASP A 1 102 ? 0.601 6.481 18.448 1.00 94.25 102 ASP A N 1
ATOM 816 C CA . ASP A 1 102 ? 1.253 7.732 18.056 1.00 94.25 102 ASP A CA 1
ATOM 817 C C . ASP A 1 102 ? 2.743 7.561 17.708 1.00 94.25 102 ASP A C 1
ATOM 819 O O . ASP A 1 102 ? 3.197 8.070 16.684 1.00 94.25 102 ASP A O 1
ATOM 823 N N . GLU A 1 103 ? 3.505 6.829 18.524 1.00 93.81 103 GLU A N 1
ATOM 824 C CA . GLU A 1 103 ? 4.966 6.688 18.410 1.00 93.81 103 GLU A CA 1
ATOM 825 C C . GLU A 1 103 ? 5.404 5.549 17.478 1.00 93.81 103 GLU A C 1
ATOM 827 O O . GLU A 1 103 ? 6.541 5.564 17.003 1.00 93.81 103 GLU A O 1
ATOM 832 N N . ILE A 1 104 ? 4.542 4.559 17.200 1.00 93.88 104 ILE A N 1
ATOM 833 C CA . ILE A 1 104 ? 4.894 3.406 16.350 1.00 93.88 104 ILE A CA 1
ATOM 834 C C . ILE A 1 104 ? 3.967 3.273 15.142 1.00 93.88 104 ILE A C 1
ATOM 836 O O . ILE A 1 104 ? 4.457 3.235 14.013 1.00 93.88 104 ILE A O 1
ATOM 840 N N . ILE A 1 105 ? 2.645 3.203 15.331 1.00 94.38 105 ILE A N 1
ATOM 841 C CA . ILE A 1 105 ? 1.722 2.873 14.227 1.00 94.38 105 ILE A CA 1
ATOM 842 C C . ILE A 1 105 ? 1.682 3.995 13.179 1.00 94.38 105 ILE A C 1
ATOM 844 O O . ILE A 1 105 ? 1.817 3.724 11.982 1.00 94.38 105 ILE A O 1
ATOM 848 N N . LYS A 1 106 ? 1.553 5.259 13.602 1.00 95.12 106 LYS A N 1
ATOM 849 C CA . LYS A 1 106 ? 1.573 6.421 12.695 1.00 95.12 106 LYS A CA 1
ATOM 850 C C . LYS A 1 106 ? 2.887 6.537 11.900 1.00 95.12 106 LYS A C 1
ATOM 852 O O . LYS A 1 106 ? 2.809 6.459 10.670 1.00 95.12 106 LYS A O 1
ATOM 857 N N . PRO A 1 107 ? 4.082 6.618 12.521 1.00 95.12 107 PRO A N 1
ATOM 858 C CA . PRO A 1 107 ? 5.334 6.721 11.768 1.00 95.12 107 PRO A CA 1
ATOM 859 C C . PRO A 1 107 ? 5.655 5.463 10.948 1.00 95.12 107 PRO A C 1
ATOM 861 O O . PRO A 1 107 ? 6.270 5.574 9.889 1.00 95.12 107 PRO A O 1
ATOM 864 N N . TYR A 1 108 ? 5.205 4.267 11.352 1.00 96.00 108 TYR A N 1
ATOM 865 C CA . TYR A 1 108 ? 5.305 3.075 10.502 1.00 96.00 108 TYR A CA 1
ATOM 866 C C . TYR A 1 108 ? 4.515 3.243 9.196 1.00 96.00 108 TYR A C 1
ATOM 868 O O . TYR A 1 108 ? 5.054 3.003 8.114 1.00 96.00 108 TYR A O 1
ATOM 876 N N . ASN A 1 109 ? 3.265 3.710 9.273 1.00 95.25 109 ASN A N 1
ATOM 877 C CA . ASN A 1 109 ? 2.432 3.953 8.093 1.00 95.25 109 ASN A CA 1
ATOM 878 C C . ASN A 1 109 ? 3.024 5.045 7.182 1.00 95.25 109 ASN A C 1
ATOM 880 O O . ASN A 1 109 ? 3.023 4.898 5.957 1.00 95.25 109 ASN A O 1
ATOM 884 N N . GLU A 1 110 ? 3.595 6.108 7.753 1.00 95.25 110 GLU A N 1
ATOM 885 C CA . GLU A 1 110 ? 4.332 7.133 7.001 1.00 95.25 110 GLU A CA 1
ATOM 886 C C . GLU A 1 110 ? 5.571 6.555 6.299 1.00 95.25 110 GLU A C 1
ATOM 888 O O . GLU A 1 110 ? 5.755 6.767 5.096 1.00 95.25 110 GLU A O 1
ATOM 893 N N . CYS A 1 111 ? 6.375 5.752 7.003 1.00 96.44 111 CYS A N 1
ATOM 894 C CA . CYS A 1 111 ? 7.527 5.044 6.442 1.00 96.44 111 CYS A CA 1
ATOM 895 C C . CYS A 1 111 ? 7.131 4.109 5.291 1.00 96.44 111 CYS A C 1
ATOM 897 O O . CYS A 1 111 ? 7.805 4.093 4.260 1.00 96.44 111 CYS A O 1
ATOM 899 N N . VAL A 1 112 ? 6.028 3.365 5.419 1.00 96.50 112 VAL A N 1
ATOM 900 C CA . VAL A 1 112 ? 5.495 2.497 4.355 1.00 96.50 112 VAL A CA 1
ATOM 901 C C . VAL A 1 112 ? 5.077 3.323 3.134 1.00 96.50 112 VAL A C 1
ATOM 903 O O . VAL A 1 112 ? 5.448 2.985 2.006 1.00 96.50 112 VAL A O 1
ATOM 906 N N . ASN A 1 113 ? 4.378 4.443 3.329 1.00 95.62 113 ASN A N 1
ATOM 907 C CA . ASN A 1 113 ? 3.995 5.347 2.240 1.00 95.62 113 ASN A CA 1
ATOM 908 C C . ASN A 1 113 ? 5.224 5.933 1.521 1.00 95.62 113 ASN A C 1
ATOM 910 O O . ASN A 1 113 ? 5.292 5.916 0.285 1.00 95.62 113 ASN A O 1
ATOM 914 N N . LEU A 1 114 ? 6.233 6.375 2.276 1.00 96.75 114 LEU A N 1
ATOM 915 C CA . LEU A 1 114 ? 7.499 6.877 1.740 1.00 96.75 114 LEU A CA 1
ATOM 916 C C . LEU A 1 114 ? 8.279 5.776 1.004 1.00 96.75 114 LEU A C 1
ATOM 918 O O . LEU A 1 114 ? 8.805 6.020 -0.083 1.00 96.75 114 LEU A O 1
ATOM 922 N N . GLN A 1 115 ? 8.289 4.544 1.519 1.00 96.69 115 GLN A N 1
ATOM 923 C CA . GLN A 1 115 ? 8.883 3.384 0.852 1.00 96.69 115 GLN A CA 1
ATOM 924 C C . GLN A 1 115 ? 8.182 3.084 -0.482 1.00 96.69 115 GLN A C 1
ATOM 926 O O . GLN A 1 115 ? 8.856 2.817 -1.481 1.00 96.69 115 GLN A O 1
ATOM 931 N N . MET A 1 116 ? 6.846 3.160 -0.547 1.00 96.94 116 MET A N 1
ATOM 932 C CA . MET A 1 116 ? 6.105 2.994 -1.803 1.00 96.94 116 MET A CA 1
ATOM 933 C C . MET A 1 116 ? 6.428 4.103 -2.812 1.00 96.94 116 MET A C 1
ATOM 935 O O . MET A 1 116 ? 6.618 3.811 -3.997 1.00 96.94 116 MET A O 1
ATOM 939 N N . ALA A 1 117 ? 6.529 5.357 -2.363 1.00 96.94 117 ALA A N 1
ATOM 940 C CA . ALA A 1 117 ? 6.940 6.478 -3.205 1.00 96.94 117 ALA A CA 1
ATOM 941 C C . ALA A 1 117 ? 8.369 6.281 -3.743 1.00 96.94 117 ALA A C 1
ATOM 943 O O . ALA A 1 117 ? 8.588 6.342 -4.955 1.00 96.94 117 ALA A O 1
ATOM 944 N N . LEU A 1 118 ? 9.323 5.935 -2.874 1.00 97.44 118 LEU A N 1
ATOM 945 C CA . LEU A 1 118 ? 10.714 5.676 -3.247 1.00 97.44 118 LEU A CA 1
ATOM 946 C C . LEU A 1 118 ? 10.845 4.477 -4.198 1.00 97.44 118 LEU A C 1
ATOM 948 O O . LEU A 1 118 ? 11.619 4.534 -5.152 1.00 97.44 118 LEU A O 1
ATOM 952 N N . LYS A 1 119 ? 10.049 3.417 -4.009 1.00 97.19 119 LYS A N 1
ATOM 953 C CA . LYS A 1 119 ? 9.987 2.260 -4.918 1.00 97.19 119 LYS A CA 1
ATOM 954 C C . LYS A 1 119 ? 9.521 2.666 -6.319 1.00 97.19 119 LYS A C 1
ATOM 956 O O . LYS A 1 119 ? 10.146 2.252 -7.295 1.00 97.19 119 LYS A O 1
ATOM 961 N N . LYS A 1 120 ? 8.488 3.513 -6.427 1.00 95.50 120 LYS A N 1
ATOM 962 C CA . LYS A 1 120 ? 8.029 4.082 -7.710 1.00 95.50 120 LYS A CA 1
ATOM 963 C C . LYS A 1 120 ? 9.117 4.949 -8.353 1.00 95.50 120 LYS A C 1
ATOM 965 O O . LYS A 1 120 ? 9.440 4.746 -9.520 1.00 95.50 120 LYS A O 1
ATOM 970 N N . VAL A 1 121 ? 9.750 5.848 -7.593 1.00 96.94 121 VAL A N 1
ATOM 971 C CA . VAL A 1 121 ? 10.864 6.689 -8.079 1.00 96.94 121 VAL A CA 1
ATOM 972 C C . VAL A 1 121 ? 12.037 5.835 -8.568 1.00 96.94 121 VAL A C 1
ATOM 974 O O . VAL A 1 121 ? 12.574 6.092 -9.644 1.00 96.94 121 VAL A O 1
ATOM 977 N N . HIS A 1 122 ? 12.409 4.781 -7.838 1.00 96.31 122 HIS A N 1
ATOM 978 C CA . HIS A 1 122 ? 13.471 3.858 -8.236 1.00 96.31 122 HIS A CA 1
ATOM 979 C C . HIS A 1 122 ? 13.118 3.090 -9.520 1.00 96.31 122 HIS A C 1
ATOM 981 O O . HIS A 1 122 ? 13.962 2.970 -10.407 1.00 96.31 122 HIS A O 1
ATOM 987 N N . GLN A 1 123 ? 11.875 2.616 -9.662 1.00 93.69 123 GLN A N 1
ATOM 988 C CA . GLN A 1 123 ? 11.390 1.975 -10.891 1.00 93.69 123 GLN A CA 1
ATOM 989 C C . GLN A 1 123 ? 11.459 2.928 -12.094 1.00 93.69 123 GLN A C 1
ATOM 991 O O . GLN A 1 123 ? 12.018 2.558 -13.128 1.00 93.69 123 GLN A O 1
ATOM 996 N N . THR A 1 124 ? 10.980 4.167 -11.944 1.00 93.75 124 THR A N 1
ATOM 997 C CA . THR A 1 124 ? 11.065 5.207 -12.982 1.00 93.75 124 THR A CA 1
ATOM 998 C C . THR A 1 124 ? 12.514 5.541 -13.329 1.00 93.75 124 THR A C 1
ATOM 1000 O O . THR A 1 124 ? 12.851 5.645 -14.503 1.00 93.75 124 THR A O 1
ATOM 1003 N N . ASN A 1 125 ? 13.402 5.649 -12.338 1.00 95.50 125 ASN A N 1
ATOM 1004 C CA . ASN A 1 125 ? 14.819 5.940 -12.557 1.00 95.50 125 ASN A CA 1
ATOM 1005 C C . ASN A 1 125 ? 15.541 4.779 -13.270 1.00 95.50 125 ASN A C 1
ATOM 1007 O O . ASN A 1 125 ? 16.302 5.008 -14.209 1.00 95.50 125 ASN A O 1
ATOM 1011 N N . LYS A 1 126 ? 15.247 3.524 -12.902 1.00 92.38 126 LYS A N 1
ATOM 1012 C CA . LYS A 1 126 ? 15.749 2.339 -13.613 1.00 92.38 126 LYS A CA 1
ATOM 1013 C C . LYS A 1 126 ? 15.294 2.339 -15.076 1.00 92.38 126 LYS A C 1
ATOM 1015 O O . LYS A 1 126 ? 16.119 2.129 -15.960 1.00 92.38 126 LYS A O 1
ATOM 1020 N N . LEU A 1 127 ? 14.015 2.630 -15.333 1.00 91.75 127 LEU A N 1
ATOM 1021 C CA . LEU A 1 127 ? 13.480 2.747 -16.691 1.00 91.75 127 LEU A CA 1
ATOM 1022 C C . LEU A 1 127 ? 14.141 3.893 -17.471 1.00 91.75 127 LEU A C 1
ATOM 1024 O O . LEU A 1 127 ? 14.519 3.696 -18.622 1.00 91.75 127 LEU A O 1
ATOM 1028 N N . LEU A 1 128 ? 14.328 5.057 -16.841 1.00 92.56 128 LEU A N 1
ATOM 1029 C CA . LEU A 1 128 ? 14.971 6.223 -17.444 1.00 92.56 128 LEU A CA 1
ATOM 1030 C C . LEU A 1 128 ? 16.428 5.933 -17.815 1.00 92.56 128 LEU A C 1
ATOM 1032 O O . LEU A 1 128 ? 16.809 6.177 -18.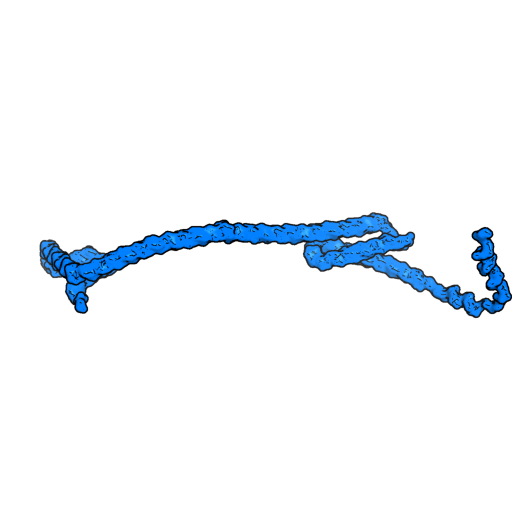952 1.00 92.56 128 LEU A O 1
ATOM 1036 N N . ARG A 1 129 ? 17.221 5.343 -16.911 1.00 91.62 129 ARG A N 1
ATOM 1037 C CA . ARG A 1 129 ? 18.602 4.917 -17.201 1.00 91.62 129 ARG A CA 1
ATOM 1038 C C . ARG A 1 129 ? 18.664 3.956 -18.385 1.00 91.62 129 ARG A C 1
ATOM 1040 O O . ARG A 1 129 ? 19.522 4.112 -19.252 1.00 91.62 129 ARG A O 1
ATOM 1047 N N . SER A 1 130 ? 17.740 2.998 -18.452 1.00 90.88 130 SER A N 1
ATOM 1048 C CA . SER A 1 130 ? 17.661 2.082 -19.588 1.00 90.88 130 SER A CA 1
ATOM 1049 C C . SER A 1 130 ? 17.233 2.772 -20.886 1.00 90.88 130 SER A C 1
ATOM 1051 O O . SER A 1 130 ? 17.795 2.478 -21.939 1.00 90.88 130 SER A O 1
ATOM 1053 N N . LEU A 1 131 ? 16.311 3.734 -20.830 1.00 92.38 131 LEU A N 1
ATOM 1054 C CA . LEU A 1 131 ? 15.957 4.571 -21.976 1.00 92.38 131 LEU A CA 1
ATOM 1055 C C . LEU A 1 131 ? 17.152 5.419 -22.446 1.00 92.38 131 LEU A C 1
ATOM 1057 O O . LEU A 1 131 ? 17.410 5.470 -23.643 1.00 92.38 131 LEU A O 1
ATOM 1061 N N . THR A 1 132 ? 17.918 6.029 -21.537 1.00 92.31 132 THR A N 1
ATOM 1062 C CA . THR A 1 132 ? 19.127 6.801 -21.872 1.00 92.31 132 THR A CA 1
ATOM 1063 C C . THR A 1 132 ? 20.162 5.941 -22.596 1.00 92.31 132 THR A C 1
ATOM 1065 O O . THR A 1 132 ? 20.717 6.382 -23.601 1.00 92.31 132 THR A O 1
ATOM 1068 N N . PHE A 1 133 ? 20.393 4.705 -22.143 1.00 91.56 133 PHE A N 1
ATOM 1069 C CA . PHE A 1 133 ? 21.309 3.785 -22.823 1.00 91.56 133 PHE A CA 1
ATOM 1070 C C . PHE A 1 133 ? 20.785 3.348 -24.201 1.00 91.56 133 PHE A C 1
ATOM 1072 O O . PHE A 1 133 ? 21.540 3.347 -25.172 1.00 91.56 133 PHE A O 1
ATOM 1079 N N . ALA A 1 134 ? 19.485 3.059 -24.323 1.00 91.94 134 ALA A N 1
ATOM 1080 C CA . ALA A 1 134 ? 18.868 2.764 -25.616 1.00 91.94 134 ALA A CA 1
ATOM 1081 C C . ALA A 1 134 ? 18.994 3.948 -26.596 1.00 91.94 134 ALA A C 1
ATOM 1083 O O . ALA A 1 134 ? 19.371 3.743 -27.745 1.00 91.94 134 ALA A O 1
ATOM 1084 N N . ILE A 1 135 ? 18.762 5.186 -26.139 1.00 92.19 135 ILE A N 1
ATOM 1085 C CA . ILE A 1 135 ? 18.947 6.412 -26.936 1.00 92.19 135 ILE A CA 1
ATOM 1086 C C . ILE A 1 135 ? 20.417 6.600 -27.339 1.00 92.19 135 ILE A C 1
ATOM 1088 O O . ILE A 1 135 ? 20.692 6.970 -28.477 1.00 92.19 135 ILE A O 1
ATOM 1092 N N . TYR A 1 136 ? 21.374 6.313 -26.453 1.00 94.00 136 TYR A N 1
ATOM 1093 C CA . TYR A 1 136 ? 22.801 6.362 -26.787 1.00 94.00 136 TYR A CA 1
ATOM 1094 C C . TYR A 1 136 ? 23.158 5.396 -27.931 1.00 94.00 136 TYR A C 1
ATOM 1096 O O . TYR A 1 136 ? 23.811 5.804 -28.894 1.00 94.00 136 TYR A O 1
ATOM 1104 N N . LEU A 1 137 ? 22.684 4.146 -27.867 1.00 92.44 137 LEU A N 1
ATOM 1105 C CA . LEU A 1 137 ? 22.871 3.163 -28.939 1.00 92.44 137 LEU A CA 1
ATOM 1106 C C . LEU A 1 137 ? 22.187 3.600 -30.245 1.00 92.44 137 LEU A C 1
ATOM 1108 O O . LEU A 1 137 ? 22.810 3.536 -31.302 1.00 92.44 137 LEU A O 1
ATOM 1112 N N . ILE A 1 138 ? 20.946 4.092 -30.169 1.00 92.00 138 ILE A N 1
ATOM 1113 C CA . ILE A 1 138 ? 20.185 4.646 -31.304 1.00 92.00 138 ILE A CA 1
ATOM 1114 C C . ILE A 1 138 ? 20.969 5.767 -31.995 1.00 92.00 138 ILE A C 1
ATOM 1116 O O . ILE A 1 138 ? 21.195 5.703 -33.202 1.00 92.00 138 ILE A O 1
ATOM 1120 N N . ASN A 1 139 ? 21.462 6.744 -31.232 1.00 91.69 139 ASN A N 1
ATOM 1121 C CA . ASN A 1 139 ? 22.241 7.861 -31.764 1.00 91.69 139 ASN A CA 1
ATOM 1122 C C . ASN A 1 139 ? 23.529 7.378 -32.448 1.00 91.69 139 ASN A C 1
ATOM 1124 O O . ASN A 1 139 ? 23.881 7.885 -33.510 1.00 91.69 139 ASN A O 1
ATOM 1128 N N . LYS A 1 140 ? 24.214 6.373 -31.882 1.00 90.94 140 LYS A N 1
ATOM 1129 C CA . LYS A 1 140 ? 25.425 5.786 -32.481 1.00 90.94 140 LYS A CA 1
ATOM 1130 C C . LYS A 1 140 ? 25.144 4.990 -33.757 1.00 90.94 140 LYS A C 1
ATOM 1132 O O . LYS A 1 140 ? 25.974 4.990 -34.662 1.00 90.94 140 LYS A O 1
ATOM 1137 N N . ILE A 1 141 ? 23.986 4.342 -33.853 1.00 90.25 141 ILE A N 1
ATOM 1138 C CA . ILE A 1 141 ? 23.532 3.665 -35.075 1.00 90.25 141 ILE A CA 1
ATOM 1139 C C . ILE A 1 141 ? 23.180 4.702 -36.151 1.00 90.25 141 ILE A C 1
ATOM 1141 O O . ILE A 1 141 ? 23.653 4.586 -37.280 1.00 90.25 141 ILE A O 1
ATOM 1145 N N . GLU A 1 142 ? 22.429 5.750 -35.801 1.00 88.88 142 GLU A N 1
ATOM 1146 C CA . GLU A 1 142 ? 22.098 6.845 -36.722 1.00 88.88 142 GLU A CA 1
ATOM 1147 C C . GLU A 1 142 ? 23.332 7.607 -37.218 1.00 88.88 142 GLU A C 1
ATOM 1149 O O . GLU A 1 142 ? 23.370 7.995 -38.380 1.00 88.88 142 GLU A O 1
ATOM 1154 N N . GLU A 1 143 ? 24.349 7.814 -36.380 1.00 88.00 143 GLU A N 1
ATOM 1155 C CA . GLU A 1 143 ? 25.615 8.453 -36.767 1.00 88.00 143 GLU A CA 1
ATOM 1156 C C . GLU A 1 143 ? 26.329 7.670 -37.882 1.00 88.00 143 GLU A C 1
ATOM 1158 O O . GLU A 1 143 ? 26.831 8.269 -38.834 1.00 88.00 143 GLU A O 1
ATOM 1163 N N . ILE A 1 144 ? 26.320 6.332 -37.804 1.00 85.06 144 ILE A N 1
ATOM 1164 C CA . ILE A 1 144 ? 26.902 5.441 -38.820 1.00 85.06 144 ILE A CA 1
ATOM 1165 C C . ILE A 1 144 ? 26.025 5.366 -40.080 1.00 85.06 144 ILE A C 1
ATOM 1167 O O . ILE A 1 144 ? 26.562 5.191 -41.174 1.00 85.06 144 ILE A O 1
ATOM 1171 N N . ASP A 1 145 ? 24.704 5.497 -39.943 1.00 83.44 145 ASP A N 1
ATOM 1172 C CA . ASP A 1 145 ? 23.765 5.434 -41.066 1.00 83.44 145 ASP A CA 1
ATOM 1173 C C . ASP A 1 145 ? 23.718 6.738 -41.882 1.00 83.44 145 ASP A C 1
ATOM 1175 O O . ASP A 1 145 ? 23.808 6.710 -43.109 1.00 83.44 145 ASP A O 1
ATOM 1179 N N . LYS A 1 146 ? 23.663 7.890 -41.198 1.00 80.75 146 LYS A N 1
ATOM 1180 C CA . LYS A 1 146 ? 23.611 9.241 -41.790 1.00 80.75 146 LYS A CA 1
ATOM 1181 C C . LYS A 1 146 ? 24.858 9.621 -42.579 1.00 80.75 146 LYS A C 1
ATOM 1183 O O . LYS A 1 146 ? 24.786 10.496 -43.431 1.00 80.75 146 LYS A O 1
ATOM 1188 N N . SER A 1 147 ? 26.000 8.998 -42.300 1.00 68.69 147 SER A N 1
ATOM 1189 C CA . SER A 1 147 ? 27.275 9.320 -42.954 1.00 68.69 147 SER A CA 1
ATOM 1190 C C . SER A 1 147 ? 27.441 8.678 -44.345 1.00 68.69 147 SER A C 1
ATOM 1192 O O . SER A 1 147 ? 28.562 8.591 -44.836 1.00 68.69 147 SER A O 1
ATOM 1194 N N . GLU A 1 148 ? 26.345 8.204 -44.966 1.00 57.22 148 GLU A N 1
ATOM 1195 C CA . GLU A 1 148 ? 26.302 7.489 -46.262 1.00 57.22 148 GLU A CA 1
ATOM 1196 C C . GLU A 1 148 ? 27.405 6.431 -46.405 1.00 57.22 148 GLU A C 1
ATOM 1198 O O . GLU A 1 148 ? 27.959 6.172 -47.476 1.00 57.22 148 GLU A O 1
ATOM 1203 N N . ASN A 1 149 ? 27.741 5.807 -45.276 1.00 59.91 149 ASN A N 1
ATOM 1204 C CA . ASN A 1 149 ? 28.883 4.926 -45.185 1.00 59.91 149 ASN A CA 1
ATOM 1205 C C . ASN A 1 149 ? 28.706 3.754 -46.139 1.00 59.91 149 ASN A C 1
ATOM 1207 O O . ASN A 1 149 ? 27.783 2.945 -45.999 1.00 59.91 149 ASN A O 1
ATOM 1211 N N . ASN A 1 150 ? 29.633 3.650 -47.090 1.00 68.75 150 ASN A N 1
ATOM 1212 C CA . ASN A 1 150 ? 29.709 2.543 -48.023 1.00 68.75 150 ASN A CA 1
ATOM 1213 C C . ASN A 1 150 ? 29.987 1.245 -47.251 1.00 68.75 150 ASN A C 1
ATOM 1215 O O . ASN A 1 150 ? 31.125 0.800 -47.136 1.00 68.75 150 ASN A O 1
ATOM 1219 N N . LEU A 1 151 ? 28.931 0.594 -46.760 1.00 73.31 151 LEU A N 1
ATOM 1220 C CA . LEU A 1 151 ? 28.986 -0.680 -46.031 1.00 73.31 151 LEU A CA 1
ATOM 1221 C C . LEU A 1 151 ? 29.681 -1.793 -46.836 1.00 73.31 151 LEU A C 1
ATOM 1223 O O . LEU A 1 151 ? 30.136 -2.778 -46.262 1.00 73.31 151 LEU A O 1
ATOM 1227 N N . SER A 1 152 ? 29.767 -1.614 -48.157 1.00 70.38 152 SER A N 1
ATOM 1228 C CA . SER A 1 152 ? 30.446 -2.475 -49.127 1.00 70.38 152 SER A CA 1
ATOM 1229 C C . SER A 1 152 ? 31.930 -2.137 -49.367 1.00 70.38 152 SER A C 1
ATOM 1231 O O . SER A 1 152 ? 32.577 -2.841 -50.142 1.00 70.38 152 SER A O 1
ATOM 1233 N N . VAL A 1 153 ? 32.485 -1.085 -48.754 1.00 77.75 153 VAL A N 1
ATOM 1234 C CA . VAL A 1 153 ? 33.896 -0.685 -48.903 1.00 77.75 153 VAL A CA 1
ATOM 1235 C C . VAL A 1 153 ? 34.779 -1.385 -47.868 1.00 77.75 153 VAL A C 1
ATOM 1237 O O . VAL A 1 153 ? 34.429 -1.539 -46.697 1.00 77.75 153 VAL A O 1
ATOM 1240 N N . LYS A 1 154 ? 35.954 -1.828 -48.325 1.00 75.19 154 LYS A N 1
ATOM 1241 C CA . LYS A 1 154 ? 36.992 -2.435 -47.486 1.00 75.19 154 LYS A CA 1
ATOM 1242 C C . LYS A 1 154 ? 37.847 -1.336 -46.824 1.00 75.19 154 LYS A C 1
ATOM 1244 O O . LYS A 1 154 ? 38.179 -0.370 -47.503 1.00 75.19 154 LYS A O 1
ATOM 1249 N N . PRO A 1 155 ? 38.284 -1.506 -45.562 1.00 73.12 155 PRO A N 1
ATOM 1250 C CA . PRO A 1 155 ? 37.917 -2.583 -44.644 1.00 73.12 155 PRO A CA 1
ATOM 1251 C C . PRO A 1 155 ? 36.492 -2.380 -44.105 1.00 73.12 155 PRO A C 1
ATOM 1253 O O . PRO A 1 155 ? 36.131 -1.271 -43.725 1.00 73.12 155 PRO A O 1
ATOM 1256 N N . PHE A 1 156 ? 35.710 -3.462 -43.993 1.00 82.88 156 PHE A N 1
ATOM 1257 C CA . PHE A 1 156 ? 34.283 -3.465 -43.607 1.00 82.88 156 PHE A CA 1
ATOM 1258 C C . PHE A 1 156 ? 34.001 -3.080 -42.128 1.00 82.88 156 PHE A C 1
ATOM 1260 O O . PHE A 1 156 ? 33.060 -3.568 -41.501 1.00 82.88 156 PHE A O 1
ATOM 1267 N N . LYS A 1 157 ? 34.819 -2.202 -41.539 1.00 84.94 157 LYS A N 1
ATOM 1268 C CA . LYS A 1 157 ? 34.782 -1.756 -40.139 1.00 84.94 157 LYS A CA 1
ATOM 1269 C C . LYS A 1 157 ? 33.435 -1.138 -39.758 1.00 84.94 157 LYS A C 1
ATOM 1271 O O . LYS A 1 157 ? 32.937 -1.388 -38.669 1.00 84.94 157 LYS A O 1
ATOM 1276 N N . GLN A 1 158 ? 32.826 -0.368 -40.658 1.00 84.19 158 GLN A N 1
ATOM 1277 C CA . GLN A 1 158 ? 31.528 0.273 -40.420 1.00 84.19 158 GLN A CA 1
ATOM 1278 C C . GLN A 1 158 ? 30.381 -0.747 -40.402 1.00 84.19 158 GLN A C 1
ATOM 1280 O O . GLN A 1 158 ? 29.546 -0.695 -39.506 1.00 84.19 158 GLN A O 1
ATOM 1285 N N . LEU A 1 159 ? 30.400 -1.733 -41.307 1.00 85.94 159 LEU A N 1
ATOM 1286 C CA . LEU A 1 159 ? 29.470 -2.870 -41.304 1.00 85.94 159 LEU A CA 1
ATOM 1287 C C . LEU A 1 159 ? 29.603 -3.708 -40.022 1.00 85.94 159 LEU A C 1
ATOM 1289 O O . LEU A 1 159 ? 28.597 -4.039 -39.395 1.00 85.94 159 LEU A O 1
ATOM 1293 N N . TYR A 1 160 ? 30.835 -3.992 -39.585 1.00 87.38 160 TYR A N 1
ATOM 1294 C CA . TYR A 1 160 ? 31.093 -4.684 -38.320 1.00 87.38 160 TYR A CA 1
ATOM 1295 C C . TYR A 1 160 ? 30.564 -3.894 -37.111 1.00 87.38 160 TYR A C 1
ATOM 1297 O O . TYR A 1 160 ? 29.783 -4.433 -36.323 1.00 87.38 160 TYR A O 1
ATOM 1305 N N . ASN A 1 161 ? 30.917 -2.610 -36.997 1.00 88.75 161 ASN A N 1
ATOM 1306 C CA . ASN A 1 161 ? 30.468 -1.742 -35.906 1.00 88.75 161 ASN A CA 1
ATOM 1307 C C . ASN A 1 161 ? 28.935 -1.633 -35.864 1.00 88.75 161 ASN A C 1
ATOM 1309 O O . ASN A 1 161 ? 28.339 -1.832 -34.807 1.00 88.75 161 ASN A O 1
ATOM 1313 N N . LEU A 1 162 ? 28.294 -1.395 -37.013 1.00 89.38 162 LEU A N 1
ATOM 1314 C CA . LEU A 1 162 ? 26.839 -1.303 -37.126 1.00 89.38 162 LEU A CA 1
ATOM 1315 C C . LEU A 1 162 ? 26.157 -2.617 -36.726 1.00 89.38 162 LEU A C 1
ATOM 1317 O O . LEU A 1 162 ? 25.229 -2.604 -35.925 1.00 89.38 162 LEU A O 1
ATOM 1321 N N . SER A 1 163 ? 26.641 -3.760 -37.223 1.00 88.31 163 SER A N 1
ATOM 1322 C CA . SER A 1 163 ? 26.092 -5.075 -36.854 1.00 88.31 163 SER A CA 1
ATOM 1323 C C . SER A 1 163 ? 26.257 -5.391 -35.360 1.00 88.31 163 SER A C 1
ATOM 1325 O O . SER A 1 163 ? 25.371 -5.997 -34.756 1.00 88.31 163 SER A O 1
ATOM 1327 N N . THR A 1 164 ? 27.347 -4.923 -34.744 1.00 91.31 164 THR A N 1
ATOM 1328 C CA . THR A 1 164 ? 27.606 -5.079 -33.307 1.00 91.31 164 THR A CA 1
ATOM 1329 C C . THR A 1 164 ? 26.632 -4.243 -32.478 1.00 91.31 164 THR A C 1
ATOM 1331 O O . THR A 1 164 ? 25.993 -4.792 -31.582 1.00 91.31 164 THR A O 1
ATOM 1334 N N . LEU A 1 165 ? 26.456 -2.961 -32.821 1.00 91.81 165 LEU A N 1
ATOM 1335 C CA . LEU A 1 165 ? 25.522 -2.051 -32.148 1.00 91.81 165 LEU A CA 1
ATOM 1336 C C . LEU A 1 165 ? 24.061 -2.481 -32.326 1.00 91.81 165 LEU A C 1
ATOM 1338 O O . LEU A 1 165 ? 23.297 -2.451 -31.367 1.00 91.81 165 LEU A O 1
ATOM 1342 N N . LEU A 1 166 ? 23.672 -2.940 -33.522 1.00 91.31 166 LEU A N 1
ATOM 1343 C CA . LEU A 1 166 ? 22.335 -3.489 -33.769 1.00 91.31 166 LEU A CA 1
ATOM 1344 C C . LEU A 1 166 ? 22.078 -4.727 -32.900 1.00 91.31 166 LEU A C 1
ATOM 1346 O O . LEU A 1 166 ? 21.038 -4.806 -32.257 1.00 91.31 166 LEU A O 1
ATOM 1350 N N . ARG A 1 167 ? 23.040 -5.658 -32.805 1.00 91.06 167 ARG A N 1
ATOM 1351 C CA . ARG A 1 167 ? 22.938 -6.838 -31.926 1.00 91.06 167 ARG A CA 1
ATOM 1352 C C . ARG A 1 167 ? 22.819 -6.449 -30.451 1.00 91.06 167 ARG A C 1
ATOM 1354 O O . ARG A 1 167 ? 22.009 -7.033 -29.731 1.00 91.06 167 ARG A O 1
ATOM 1361 N N . GLU A 1 168 ? 23.623 -5.490 -30.000 1.00 91.50 168 GLU A N 1
ATOM 1362 C CA . GLU A 1 168 ? 23.590 -4.975 -28.629 1.00 91.50 168 GLU A CA 1
ATOM 1363 C C . GLU A 1 168 ? 22.231 -4.338 -28.314 1.00 91.50 168 GLU A C 1
ATOM 1365 O O . GLU A 1 168 ? 21.594 -4.711 -27.330 1.00 91.50 168 GLU A O 1
ATOM 1370 N N . LEU A 1 169 ? 21.725 -3.482 -29.208 1.00 90.19 169 LEU A N 1
ATOM 1371 C CA . LEU A 1 169 ? 20.408 -2.861 -29.097 1.00 90.19 169 LEU A CA 1
ATOM 1372 C C . LEU A 1 169 ? 19.277 -3.903 -29.085 1.00 90.19 169 LEU A C 1
ATOM 1374 O O . LEU A 1 169 ? 18.399 -3.830 -28.228 1.00 90.19 169 LEU A O 1
ATOM 1378 N N . THR A 1 170 ? 19.298 -4.900 -29.977 1.00 89.25 170 THR A N 1
ATOM 1379 C CA . THR A 1 170 ? 18.298 -5.985 -29.998 1.00 89.25 170 THR A CA 1
ATOM 1380 C C . THR A 1 170 ? 18.302 -6.772 -28.686 1.00 89.25 170 THR A C 1
ATOM 1382 O O . THR A 1 170 ? 17.238 -7.032 -28.123 1.00 89.25 170 THR A O 1
ATOM 1385 N N . SER A 1 171 ? 19.485 -7.108 -28.159 1.00 88.56 171 SER A N 1
ATOM 1386 C CA . SER A 1 171 ? 19.626 -7.765 -26.854 1.00 88.56 171 SER A CA 1
ATOM 1387 C C . SER A 1 171 ? 19.074 -6.891 -25.720 1.00 88.56 171 SER A C 1
ATOM 1389 O O . SER A 1 171 ? 18.343 -7.372 -24.854 1.00 88.56 171 SER A O 1
ATOM 1391 N N . TYR A 1 172 ? 19.341 -5.584 -25.763 1.00 87.44 172 TYR A N 1
ATOM 1392 C CA . TYR A 1 172 ? 18.925 -4.630 -24.739 1.00 87.44 172 TYR A CA 1
ATOM 1393 C C . TYR A 1 172 ? 17.411 -4.354 -24.732 1.00 87.44 172 TYR A C 1
ATOM 1395 O O . TYR A 1 172 ? 16.786 -4.289 -23.669 1.00 87.44 172 TYR A O 1
ATOM 1403 N N . ILE A 1 173 ? 16.789 -4.237 -25.909 1.00 86.19 173 ILE A N 1
ATOM 1404 C CA . ILE A 1 173 ? 15.347 -3.978 -26.062 1.00 86.19 173 ILE A CA 1
ATOM 1405 C C . ILE A 1 173 ? 14.497 -5.198 -25.667 1.00 86.19 173 ILE A C 1
ATOM 1407 O O . ILE A 1 173 ? 13.304 -5.048 -25.405 1.00 86.19 173 ILE A O 1
ATOM 1411 N N . ASN A 1 174 ? 15.068 -6.400 -25.532 1.00 83.19 174 ASN A N 1
ATOM 1412 C CA . ASN A 1 174 ? 14.315 -7.571 -25.062 1.00 83.19 174 ASN A CA 1
ATOM 1413 C C . ASN A 1 174 ? 13.722 -7.427 -23.647 1.00 83.19 174 ASN A C 1
ATOM 1415 O O . ASN A 1 174 ? 12.794 -8.160 -23.310 1.00 83.19 174 ASN A O 1
ATOM 1419 N N . ASN A 1 175 ? 14.152 -6.428 -22.871 1.00 82.25 175 ASN A N 1
ATOM 1420 C CA . ASN A 1 175 ? 13.484 -6.011 -21.639 1.00 82.25 175 ASN A CA 1
ATOM 1421 C C . ASN A 1 175 ? 12.042 -5.505 -21.909 1.00 82.25 175 ASN A C 1
ATOM 1423 O O . ASN A 1 175 ? 11.868 -4.486 -22.585 1.00 82.25 175 ASN A O 1
ATOM 1427 N N . PRO A 1 176 ? 10.989 -6.134 -21.343 1.00 81.00 176 PRO A N 1
ATOM 1428 C CA . PRO A 1 176 ? 9.595 -5.836 -21.698 1.00 81.00 176 PRO A CA 1
ATOM 1429 C C . PRO A 1 176 ? 9.185 -4.389 -21.392 1.00 81.00 176 PRO A C 1
ATOM 1431 O O . PRO A 1 176 ? 8.459 -3.778 -22.175 1.00 81.00 176 PRO A O 1
ATOM 1434 N N . SER A 1 177 ? 9.707 -3.802 -20.310 1.00 83.19 177 SER A N 1
ATOM 1435 C CA . SER A 1 177 ? 9.421 -2.418 -19.909 1.00 83.19 177 SER A CA 1
ATOM 1436 C C . SER A 1 177 ? 9.854 -1.375 -20.948 1.00 83.19 177 SER A C 1
ATOM 1438 O O . SER A 1 177 ? 9.256 -0.305 -21.012 1.00 83.19 177 SER A O 1
ATOM 1440 N N . LEU A 1 178 ? 10.868 -1.674 -21.771 1.00 84.62 178 LEU A N 1
ATOM 1441 C CA . LEU A 1 178 ? 11.350 -0.768 -22.819 1.00 84.62 178 LEU A CA 1
ATOM 1442 C C . LEU A 1 178 ? 10.479 -0.824 -24.079 1.00 84.62 178 LEU A C 1
ATOM 1444 O O . LEU A 1 178 ? 10.224 0.217 -24.676 1.00 84.62 178 LEU A O 1
ATOM 1448 N N . LYS A 1 179 ? 9.949 -2.000 -24.447 1.00 82.12 179 LYS A N 1
ATOM 1449 C CA . LYS A 1 179 ? 9.072 -2.178 -25.628 1.00 82.12 179 LYS A CA 1
ATOM 1450 C C . LYS A 1 179 ? 7.755 -1.388 -25.534 1.00 82.12 179 LYS A C 1
ATOM 1452 O O . LYS A 1 179 ? 7.125 -1.087 -26.550 1.00 82.12 179 LYS A O 1
ATOM 1457 N N . LEU A 1 180 ? 7.347 -1.023 -24.316 1.00 83.62 180 LEU A N 1
ATOM 1458 C CA . LEU A 1 180 ? 6.195 -0.153 -24.075 1.00 83.62 180 LEU A CA 1
ATOM 1459 C C . LEU A 1 180 ? 6.439 1.285 -24.561 1.00 83.62 180 LEU A C 1
ATOM 1461 O O . LEU A 1 180 ? 5.496 1.922 -25.032 1.00 83.62 180 LEU A O 1
ATOM 1465 N N . ILE A 1 181 ? 7.682 1.777 -24.513 1.00 86.62 181 ILE A N 1
ATOM 1466 C CA . ILE A 1 181 ? 8.045 3.145 -24.903 1.00 86.62 181 ILE A CA 1
ATOM 1467 C C . ILE A 1 181 ? 7.924 3.293 -26.424 1.00 86.62 181 ILE A C 1
ATOM 1469 O O . ILE A 1 181 ? 8.594 2.584 -27.175 1.00 86.62 181 ILE A O 1
ATOM 1473 N N . LYS A 1 182 ? 7.102 4.251 -26.876 1.00 87.19 182 LYS A N 1
ATOM 1474 C CA . LYS A 1 182 ? 6.824 4.490 -28.303 1.00 87.19 182 LYS A CA 1
ATOM 1475 C C . LYS A 1 182 ? 8.106 4.639 -29.135 1.00 87.19 182 LYS A C 1
ATOM 1477 O O . LYS A 1 182 ? 8.289 3.887 -30.079 1.00 87.19 182 LYS A O 1
ATOM 1482 N N . LEU A 1 183 ? 9.023 5.520 -28.723 1.00 87.44 183 LEU A N 1
ATOM 1483 C CA . LEU A 1 183 ? 10.295 5.760 -29.423 1.00 87.44 183 LEU A CA 1
ATOM 1484 C C . LEU A 1 183 ? 11.103 4.471 -29.648 1.00 87.44 183 LEU A C 1
ATOM 1486 O O . LEU A 1 183 ? 11.633 4.257 -30.732 1.00 87.44 183 LEU A O 1
ATOM 1490 N N . ILE A 1 184 ? 11.166 3.591 -28.643 1.00 88.81 184 ILE A N 1
ATOM 1491 C CA . ILE A 1 184 ? 11.888 2.317 -28.754 1.00 88.81 184 ILE A CA 1
ATOM 1492 C C . ILE A 1 184 ? 11.160 1.377 -29.719 1.00 88.81 184 ILE A C 1
ATOM 1494 O O . ILE A 1 184 ? 11.801 0.745 -30.552 1.00 88.81 184 ILE A O 1
ATOM 1498 N N . ARG A 1 185 ? 9.828 1.302 -29.640 1.00 86.50 185 ARG A N 1
ATOM 1499 C CA . ARG A 1 185 ? 8.995 0.470 -30.521 1.00 86.50 185 ARG A CA 1
ATOM 1500 C C . ARG A 1 185 ? 9.115 0.876 -31.990 1.00 86.50 185 ARG A C 1
ATOM 1502 O O . ARG A 1 185 ? 9.299 0.008 -32.838 1.00 86.50 185 ARG A O 1
ATOM 1509 N N . ASP A 1 186 ? 9.056 2.175 -32.262 1.00 86.19 186 ASP A N 1
ATOM 1510 C CA . ASP A 1 186 ? 9.202 2.738 -33.604 1.00 86.19 186 ASP A CA 1
ATOM 1511 C C . ASP A 1 186 ? 10.619 2.431 -34.144 1.00 86.19 186 ASP A C 1
ATOM 1513 O O . ASP A 1 186 ? 10.782 1.992 -35.284 1.00 86.19 186 ASP A O 1
ATOM 1517 N N . TYR A 1 187 ? 11.651 2.527 -33.291 1.00 88.19 187 TYR A N 1
ATOM 1518 C CA . TYR A 1 187 ? 13.026 2.192 -33.671 1.00 88.19 187 TYR A CA 1
ATOM 1519 C C . TYR A 1 187 ? 13.284 0.689 -33.870 1.00 88.19 187 TYR A C 1
ATOM 1521 O O . TYR A 1 187 ? 14.147 0.329 -34.668 1.00 88.19 187 TYR A O 1
ATOM 1529 N N . VAL A 1 188 ? 12.546 -0.217 -33.212 1.00 87.06 188 VAL A N 1
ATOM 1530 C CA . VAL A 1 188 ? 12.670 -1.668 -33.474 1.00 87.06 188 VAL A CA 1
ATOM 1531 C C . VAL A 1 188 ? 12.400 -1.964 -34.950 1.00 87.06 188 VAL A C 1
ATOM 1533 O O . VAL A 1 188 ? 13.221 -2.619 -35.591 1.00 87.06 188 VAL A O 1
ATOM 1536 N N . GLN A 1 189 ? 11.324 -1.405 -35.513 1.00 85.31 189 GLN A N 1
ATOM 1537 C CA . GLN A 1 189 ? 10.976 -1.585 -36.927 1.00 85.31 189 GLN A CA 1
ATOM 1538 C C . GLN A 1 189 ? 12.080 -1.061 -37.859 1.00 85.31 189 GLN A C 1
ATOM 1540 O O . GLN A 1 189 ? 12.459 -1.729 -38.821 1.00 85.31 189 GLN A O 1
ATOM 1545 N N . PHE A 1 190 ? 12.659 0.099 -37.539 1.00 87.19 190 PHE A N 1
ATOM 1546 C CA . PHE A 1 190 ? 13.798 0.653 -38.275 1.00 87.19 190 PHE A CA 1
ATOM 1547 C C . PHE A 1 190 ? 15.058 -0.228 -38.162 1.00 87.19 190 PHE A C 1
ATOM 1549 O O . PHE A 1 190 ? 15.734 -0.492 -39.159 1.00 87.19 190 PHE A O 1
ATOM 1556 N N . SER A 1 191 ? 15.341 -0.764 -36.972 1.00 87.44 191 SER A N 1
ATOM 1557 C CA . SER A 1 191 ? 16.489 -1.647 -36.739 1.00 87.44 191 SER A CA 1
ATOM 1558 C C . SER A 1 191 ? 16.406 -2.948 -37.547 1.00 87.44 191 SER A C 1
ATOM 1560 O O . SER A 1 191 ? 17.421 -3.399 -38.071 1.00 87.44 191 SER A O 1
ATOM 1562 N N . GLU A 1 192 ? 15.209 -3.510 -37.754 1.00 88.88 192 GLU A N 1
ATOM 1563 C CA . GLU A 1 192 ? 15.007 -4.684 -38.616 1.00 88.88 192 GLU A CA 1
ATOM 1564 C C . GLU A 1 192 ? 15.352 -4.401 -40.088 1.00 88.88 192 GLU A C 1
ATOM 1566 O O . GLU A 1 192 ? 15.905 -5.264 -40.777 1.00 88.88 192 GLU A O 1
ATOM 1571 N N . ILE A 1 193 ? 15.064 -3.189 -40.576 1.00 88.56 193 ILE A N 1
ATOM 1572 C CA . ILE A 1 193 ? 15.427 -2.746 -41.930 1.00 88.56 193 ILE A CA 1
ATOM 1573 C C . ILE A 1 193 ? 16.955 -2.633 -42.049 1.00 88.56 193 ILE A C 1
ATOM 1575 O O . ILE A 1 193 ? 17.537 -3.153 -43.006 1.00 88.56 193 ILE A O 1
ATOM 1579 N N . LEU A 1 194 ? 17.624 -2.032 -41.058 1.00 86.38 194 LEU A N 1
ATOM 1580 C CA . LEU A 1 194 ? 19.089 -1.946 -41.024 1.00 86.38 194 LEU A CA 1
ATOM 1581 C C . LEU A 1 194 ? 19.760 -3.325 -40.916 1.00 86.38 194 LEU A C 1
ATOM 1583 O O . LEU A 1 194 ? 20.749 -3.576 -41.605 1.00 86.38 194 LEU A O 1
ATOM 1587 N N . ILE A 1 195 ? 19.204 -4.255 -40.134 1.00 88.75 195 ILE A N 1
ATOM 1588 C CA . ILE A 1 195 ? 19.692 -5.641 -40.050 1.00 88.75 195 ILE A CA 1
ATOM 1589 C C . ILE A 1 195 ? 19.611 -6.323 -41.425 1.00 88.75 195 ILE A C 1
ATOM 1591 O O . ILE A 1 195 ? 20.606 -6.899 -41.871 1.00 88.75 195 ILE A O 1
ATOM 1595 N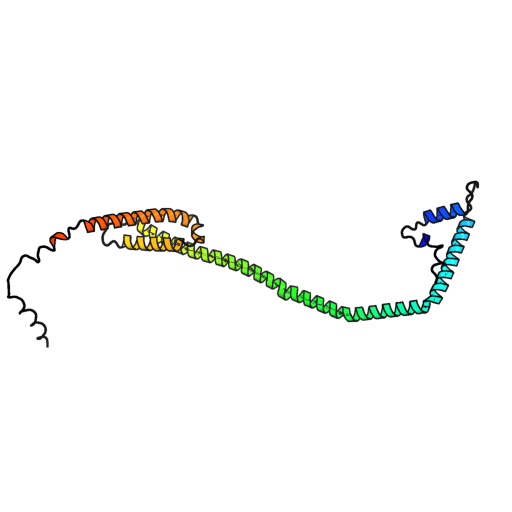 N . LYS A 1 196 ? 18.484 -6.201 -42.142 1.00 89.50 196 LYS A N 1
ATOM 1596 C CA . LYS A 1 196 ? 18.329 -6.732 -43.513 1.00 89.50 196 LYS A CA 1
ATOM 1597 C C . LYS A 1 196 ? 19.327 -6.100 -44.492 1.00 89.50 196 LYS A C 1
ATOM 1599 O O . LYS A 1 196 ? 19.923 -6.804 -45.305 1.00 89.50 196 LYS A O 1
ATOM 1604 N N . ARG A 1 197 ? 19.573 -4.790 -44.388 1.00 86.81 197 ARG A N 1
ATOM 1605 C CA . ARG A 1 197 ? 20.578 -4.061 -45.187 1.00 86.81 197 ARG A CA 1
ATOM 1606 C C . ARG A 1 197 ? 21.999 -4.586 -44.937 1.00 86.81 197 ARG A C 1
ATOM 1608 O O . ARG A 1 197 ? 22.703 -4.883 -45.901 1.00 86.81 197 ARG A O 1
ATOM 1615 N N . CYS A 1 198 ? 22.387 -4.809 -43.681 1.00 86.38 198 CYS A N 1
ATOM 1616 C CA . CYS A 1 198 ? 23.657 -5.454 -43.325 1.00 86.38 198 CYS A CA 1
ATOM 1617 C C . CYS A 1 198 ? 23.757 -6.889 -43.870 1.00 86.38 198 CYS A C 1
ATOM 1619 O O . CYS A 1 198 ? 24.766 -7.248 -44.476 1.00 86.38 198 CYS A O 1
ATOM 1621 N N . GLN A 1 199 ? 22.706 -7.700 -43.706 1.00 89.12 199 GLN A N 1
ATOM 1622 C CA . GLN A 1 199 ? 22.650 -9.074 -44.219 1.00 89.12 199 GLN A CA 1
ATOM 1623 C C . GLN A 1 199 ? 22.819 -9.126 -45.743 1.00 89.12 199 GLN A C 1
ATOM 1625 O O . GLN A 1 199 ? 23.594 -9.943 -46.235 1.00 89.12 199 GLN A O 1
ATOM 1630 N N . ASN A 1 200 ? 22.162 -8.233 -46.488 1.00 87.56 200 ASN A N 1
ATOM 1631 C CA . ASN A 1 200 ? 22.281 -8.159 -47.945 1.00 87.56 200 ASN A CA 1
ATOM 1632 C C . ASN A 1 200 ? 23.718 -7.855 -48.394 1.00 87.56 200 ASN A C 1
ATOM 1634 O O . ASN A 1 200 ? 24.227 -8.526 -49.292 1.00 87.56 200 ASN A O 1
ATOM 1638 N N . VAL A 1 201 ? 24.401 -6.905 -47.743 1.00 85.88 201 VAL A N 1
ATOM 1639 C CA . VAL A 1 201 ? 25.815 -6.604 -48.033 1.00 85.88 201 VAL A CA 1
ATOM 1640 C C . VAL A 1 201 ? 26.692 -7.828 -47.758 1.00 85.88 201 VAL A C 1
ATOM 1642 O O . VAL A 1 201 ? 27.459 -8.231 -48.631 1.00 85.88 201 VAL A O 1
ATOM 1645 N N . ILE A 1 202 ? 26.536 -8.473 -46.597 1.00 85.75 202 ILE A N 1
ATOM 1646 C CA . ILE A 1 202 ? 27.285 -9.689 -46.235 1.00 85.75 202 ILE A CA 1
ATOM 1647 C C . ILE A 1 202 ? 27.057 -10.801 -47.273 1.00 85.75 202 ILE A C 1
ATOM 1649 O O . ILE A 1 202 ? 28.018 -11.392 -47.760 1.00 85.75 202 ILE A O 1
ATOM 1653 N N . GLN A 1 203 ? 25.808 -11.048 -47.675 1.00 87.56 203 GLN A N 1
ATOM 1654 C CA . GLN A 1 203 ? 25.451 -12.061 -48.673 1.00 87.56 203 GLN A CA 1
ATOM 1655 C C . GLN A 1 203 ? 26.073 -11.783 -50.049 1.00 87.56 203 GLN A C 1
ATOM 1657 O O . GLN A 1 203 ? 26.579 -12.705 -50.689 1.00 87.56 203 GLN A O 1
ATOM 1662 N N . VAL A 1 204 ? 26.089 -10.526 -50.506 1.00 86.00 204 VAL A N 1
ATOM 1663 C CA . VAL A 1 204 ? 26.754 -10.143 -51.763 1.00 86.00 204 VAL A CA 1
ATOM 1664 C C . VAL A 1 204 ? 28.265 -10.376 -51.679 1.00 86.00 204 VAL A C 1
ATOM 1666 O O . VAL A 1 204 ? 28.839 -10.957 -52.601 1.00 86.00 204 VAL A O 1
ATOM 1669 N N . GLN A 1 205 ? 28.912 -9.997 -50.572 1.00 82.69 205 GLN A N 1
ATOM 1670 C CA . GLN A 1 205 ? 30.353 -10.206 -50.401 1.00 82.69 205 GLN A CA 1
ATOM 1671 C C . GLN A 1 205 ? 30.716 -11.697 -50.301 1.00 82.69 205 GLN A C 1
ATOM 1673 O O . GLN A 1 205 ? 31.667 -12.124 -50.950 1.00 82.69 205 GLN A O 1
ATOM 1678 N N . ILE A 1 206 ? 29.929 -12.513 -49.588 1.00 84.44 206 ILE A N 1
ATOM 1679 C CA . ILE A 1 206 ? 30.114 -13.975 -49.531 1.00 84.44 206 ILE A CA 1
ATOM 1680 C C . ILE A 1 206 ? 30.000 -14.594 -50.930 1.00 84.44 206 ILE A C 1
ATOM 1682 O O . ILE A 1 206 ? 30.878 -15.353 -51.332 1.00 84.44 206 ILE A O 1
ATOM 1686 N N . ARG A 1 207 ? 28.977 -14.233 -51.719 1.00 85.44 207 ARG A N 1
ATOM 1687 C CA . ARG A 1 207 ? 28.848 -14.715 -53.109 1.00 85.44 207 ARG A CA 1
ATOM 1688 C C . ARG A 1 207 ? 30.026 -14.297 -53.985 1.00 85.44 207 ARG A C 1
ATOM 1690 O O . ARG A 1 207 ? 30.421 -15.064 -54.853 1.00 85.44 207 ARG A O 1
ATOM 1697 N N . ASN A 1 208 ? 30.586 -13.107 -53.777 1.00 80.81 208 ASN A N 1
ATOM 1698 C CA . ASN A 1 208 ? 31.759 -12.651 -54.522 1.00 80.81 208 ASN A CA 1
ATOM 1699 C C . ASN A 1 208 ? 33.040 -13.394 -54.107 1.00 80.81 208 ASN A C 1
ATOM 1701 O O . ASN A 1 208 ? 33.870 -13.661 -54.967 1.00 80.81 208 ASN A O 1
ATOM 1705 N N . LEU A 1 209 ? 33.181 -13.792 -52.838 1.00 76.31 209 LEU A N 1
ATOM 1706 C CA . LEU A 1 209 ? 34.276 -14.660 -52.383 1.00 76.31 209 LEU A CA 1
ATOM 1707 C C . LEU A 1 209 ? 34.148 -16.089 -52.941 1.00 76.31 209 LEU A C 1
ATOM 1709 O O . LEU A 1 209 ? 35.140 -16.667 -53.368 1.00 76.31 209 LEU A O 1
ATOM 1713 N N . LEU A 1 210 ? 32.930 -16.631 -53.018 1.00 72.31 210 LEU A N 1
ATOM 1714 C CA . LEU A 1 210 ? 32.655 -17.959 -53.590 1.00 72.31 210 LEU A CA 1
ATOM 1715 C C . LEU A 1 210 ? 32.785 -18.024 -55.126 1.00 72.31 210 LEU A C 1
ATOM 1717 O O . LEU A 1 210 ? 32.759 -19.113 -55.689 1.00 72.31 210 LEU A O 1
ATOM 1721 N N . LYS A 1 211 ? 32.920 -16.879 -55.810 1.00 66.12 211 LYS A N 1
ATOM 1722 C CA . LYS A 1 211 ? 33.169 -16.803 -57.261 1.00 66.12 211 LYS A CA 1
ATOM 1723 C C . LYS A 1 211 ? 34.645 -16.931 -57.646 1.00 66.12 211 LYS A C 1
ATOM 1725 O O . LYS A 1 211 ? 34.924 -17.040 -58.836 1.00 66.12 211 LYS A O 1
ATOM 1730 N N . PHE A 1 212 ? 35.578 -16.906 -56.693 1.00 53.88 212 PHE A N 1
ATOM 1731 C CA . PHE A 1 212 ? 36.983 -17.185 -56.987 1.00 53.88 212 PHE A CA 1
ATOM 1732 C C . PHE A 1 212 ? 37.171 -18.701 -57.167 1.00 53.88 212 PHE A C 1
ATOM 1734 O O . PHE A 1 212 ? 36.922 -19.450 -56.218 1.00 53.88 212 PHE A O 1
ATOM 1741 N N . PRO A 1 213 ? 37.592 -19.186 -58.351 1.00 50.75 213 PRO A N 1
ATOM 1742 C CA . PRO A 1 213 ? 37.822 -20.607 -58.554 1.00 50.75 213 PRO A CA 1
ATOM 1743 C C . PRO A 1 213 ? 39.048 -21.057 -57.752 1.00 50.75 21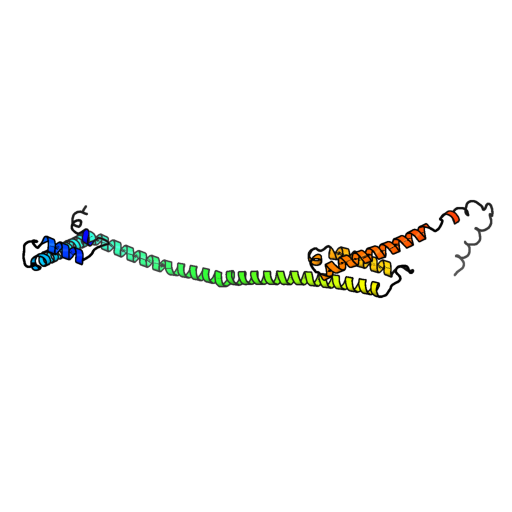3 PRO A C 1
ATOM 1745 O O . PRO A 1 213 ? 40.173 -20.647 -58.014 1.00 50.75 213 PRO A O 1
ATOM 1748 N N . ILE A 1 214 ? 38.841 -21.978 -56.809 1.00 53.66 214 ILE A N 1
ATOM 1749 C CA . ILE A 1 214 ? 39.916 -22.628 -56.030 1.00 53.66 214 ILE A CA 1
ATOM 1750 C C . ILE A 1 214 ? 40.831 -23.494 -56.937 1.00 53.66 214 ILE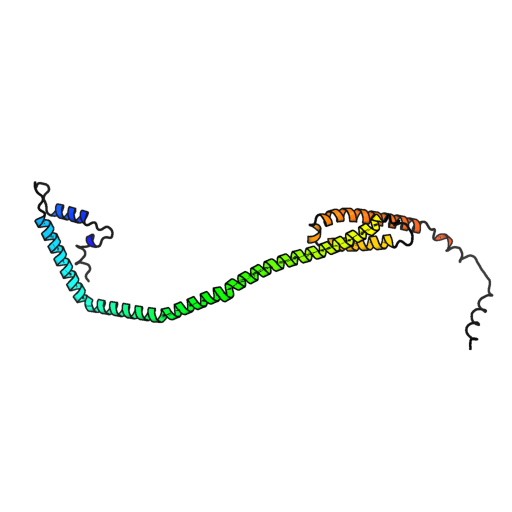 A C 1
ATOM 1752 O O . ILE A 1 214 ? 41.905 -23.933 -56.534 1.00 53.66 214 ILE A O 1
ATOM 1756 N N . GLN A 1 215 ? 40.424 -23.724 -58.188 1.00 46.44 215 GLN A N 1
ATOM 1757 C CA . GLN A 1 215 ? 41.035 -24.677 -59.117 1.00 46.44 215 GLN A CA 1
ATOM 1758 C C . GLN A 1 215 ? 42.380 -24.238 -59.722 1.00 46.44 215 GLN A C 1
ATOM 1760 O O . GLN A 1 215 ? 43.101 -25.100 -60.216 1.00 46.44 215 GLN A O 1
ATOM 1765 N N . GLU A 1 216 ? 42.764 -22.958 -59.657 1.00 46.69 216 GLU A N 1
ATOM 1766 C CA . GLU A 1 216 ? 43.987 -22.469 -60.327 1.00 46.69 216 GLU A CA 1
ATOM 1767 C C . GLU A 1 216 ? 45.275 -22.587 -59.480 1.00 46.69 216 GLU A C 1
ATOM 1769 O O . GLU A 1 216 ? 46.371 -22.372 -59.987 1.00 46.69 216 GLU A O 1
ATOM 1774 N N . TYR A 1 217 ? 45.171 -22.992 -58.206 1.00 46.16 217 TYR A N 1
ATOM 1775 C CA . TYR A 1 217 ? 46.326 -23.152 -57.300 1.00 46.16 217 TYR A CA 1
ATOM 1776 C C . TYR A 1 217 ? 46.674 -24.606 -56.931 1.00 46.16 217 TYR A C 1
ATOM 1778 O O . TYR A 1 217 ? 47.663 -24.831 -56.239 1.00 46.16 217 TYR A O 1
ATOM 1786 N N . VAL A 1 218 ? 45.902 -25.601 -57.388 1.00 47.31 218 VAL A N 1
ATOM 1787 C CA . VAL A 1 218 ? 46.107 -27.023 -57.019 1.00 47.31 218 VAL A CA 1
ATOM 1788 C C . VAL A 1 218 ? 46.769 -27.844 -58.140 1.00 47.31 218 VAL A C 1
ATOM 1790 O O . VAL A 1 218 ? 47.265 -28.938 -57.893 1.00 47.31 218 VAL A O 1
ATOM 1793 N N . THR A 1 219 ? 46.851 -27.326 -59.368 1.00 43.03 219 THR A N 1
ATOM 1794 C CA . THR A 1 219 ? 47.472 -28.033 -60.506 1.00 43.03 219 THR A CA 1
ATOM 1795 C C . THR A 1 219 ? 48.975 -27.781 -60.667 1.00 43.03 219 THR A C 1
ATOM 1797 O O . THR A 1 219 ? 49.648 -28.572 -61.322 1.00 43.03 219 THR A O 1
ATOM 1800 N N . ASN A 1 220 ? 49.537 -26.746 -60.029 1.00 48.94 220 ASN A N 1
ATOM 1801 C CA . ASN A 1 220 ? 50.953 -26.373 -60.184 1.00 48.94 220 ASN A CA 1
ATOM 1802 C C . ASN A 1 220 ? 51.926 -27.070 -59.204 1.00 48.94 220 ASN A C 1
ATOM 1804 O O . ASN A 1 220 ? 53.089 -26.690 -59.115 1.00 48.94 220 ASN A O 1
ATOM 1808 N N . THR A 1 221 ? 51.478 -28.108 -58.490 1.00 48.12 221 THR A N 1
ATOM 1809 C CA . THR A 1 221 ? 52.318 -28.960 -57.618 1.00 48.12 221 THR A CA 1
ATOM 1810 C C . THR A 1 221 ? 52.365 -30.429 -58.060 1.00 48.12 221 THR A C 1
ATOM 1812 O O . THR A 1 221 ? 52.839 -31.284 -57.317 1.00 48.12 221 THR A O 1
ATOM 1815 N N . ALA A 1 222 ? 51.915 -30.732 -59.284 1.00 43.91 222 ALA A N 1
ATOM 1816 C CA . ALA A 1 222 ? 51.921 -32.081 -59.866 1.00 43.91 222 ALA A CA 1
ATOM 1817 C C . ALA A 1 222 ? 52.695 -32.181 -61.202 1.00 43.91 222 ALA A C 1
ATOM 1819 O O . ALA A 1 222 ? 52.549 -33.165 -61.924 1.00 43.91 222 ALA A O 1
ATOM 1820 N N . GLY A 1 223 ? 53.495 -31.163 -61.553 1.00 45.44 223 GLY A N 1
ATOM 1821 C CA . GLY A 1 223 ? 54.040 -30.994 -62.908 1.00 45.44 223 GLY A CA 1
ATOM 1822 C C . GLY A 1 223 ? 55.401 -30.299 -63.011 1.00 45.44 223 GLY A C 1
ATOM 1823 O O . GLY A 1 223 ? 55.626 -29.575 -63.972 1.00 45.44 223 GLY A O 1
ATOM 1824 N N . ALA A 1 224 ? 56.305 -30.508 -62.051 1.00 36.62 224 ALA A N 1
ATOM 1825 C CA . ALA A 1 224 ? 57.714 -30.124 -62.179 1.00 36.62 224 ALA A CA 1
ATOM 1826 C C . ALA A 1 224 ? 58.598 -31.180 -61.500 1.00 36.62 224 ALA A C 1
ATOM 1828 O O . ALA A 1 224 ? 58.755 -31.193 -60.281 1.00 36.62 224 ALA A O 1
ATOM 1829 N N . GLY A 1 225 ? 59.118 -32.114 -62.296 1.00 35.41 225 GLY A N 1
ATOM 1830 C CA . GLY A 1 225 ? 60.140 -33.052 -61.842 1.00 35.41 225 GLY A CA 1
ATOM 1831 C C . GLY A 1 225 ? 61.527 -32.409 -61.848 1.00 35.41 225 GLY A C 1
ATOM 1832 O O . GLY A 1 225 ? 61.775 -31.501 -62.634 1.00 35.41 225 GLY A O 1
ATOM 1833 N N . SER A 1 226 ? 62.408 -32.941 -60.997 1.00 40.03 226 SER A N 1
ATOM 1834 C CA . SER A 1 226 ? 63.870 -32.778 -61.025 1.00 40.03 226 SER A CA 1
ATOM 1835 C C . SER A 1 226 ? 64.425 -31.355 -61.185 1.00 40.03 226 SER A C 1
ATOM 1837 O O . SER A 1 226 ? 64.691 -30.915 -62.298 1.00 40.03 226 SER A O 1
ATOM 1839 N N . ASP A 1 227 ? 64.797 -30.746 -60.058 1.00 34.50 227 ASP A N 1
ATOM 1840 C CA . ASP A 1 227 ? 66.161 -30.217 -59.948 1.00 34.50 227 ASP A CA 1
ATOM 1841 C C . ASP A 1 227 ? 66.686 -30.380 -58.513 1.00 34.50 227 ASP A C 1
ATOM 1843 O O . ASP A 1 227 ? 66.192 -29.773 -57.560 1.00 34.50 227 ASP A O 1
ATOM 1847 N N . GLN A 1 228 ? 67.676 -31.260 -58.350 1.00 42.25 228 GLN A N 1
ATOM 1848 C CA . GLN A 1 228 ? 68.440 -31.404 -57.114 1.00 42.25 228 GLN A CA 1
ATOM 1849 C C . GLN A 1 228 ? 69.633 -30.441 -57.164 1.00 42.25 228 GLN A C 1
ATOM 1851 O O . GLN A 1 228 ? 70.708 -30.890 -57.528 1.00 42.25 228 GLN A O 1
ATOM 1856 N N . ASP A 1 229 ? 69.471 -29.158 -56.811 1.00 42.88 229 ASP A N 1
ATOM 1857 C CA . ASP A 1 229 ? 70.604 -28.279 -56.433 1.00 42.88 229 ASP A CA 1
ATOM 1858 C C . ASP A 1 229 ? 70.147 -26.890 -55.921 1.00 42.88 229 ASP A C 1
ATOM 1860 O O . ASP A 1 229 ? 70.265 -25.868 -56.597 1.00 42.88 229 ASP A O 1
ATOM 1864 N N . ALA A 1 230 ? 69.630 -26.817 -54.684 1.00 36.09 230 ALA A N 1
ATOM 1865 C CA . ALA A 1 230 ? 69.341 -25.522 -54.032 1.00 36.09 230 ALA A CA 1
ATOM 1866 C C . ALA A 1 230 ? 69.459 -25.493 -52.492 1.00 36.09 230 ALA A C 1
ATOM 1868 O O . ALA A 1 230 ? 69.652 -24.426 -51.909 1.00 36.09 230 ALA A O 1
ATOM 1869 N N . GLU A 1 231 ? 69.399 -26.634 -51.797 1.00 33.59 231 GLU A N 1
ATOM 1870 C CA . GLU A 1 231 ? 69.262 -26.675 -50.326 1.00 33.59 231 GLU A CA 1
ATOM 1871 C C . GLU A 1 231 ? 70.548 -26.406 -49.515 1.00 33.59 231 GLU A C 1
ATOM 1873 O O . GLU A 1 231 ? 70.558 -26.529 -48.291 1.00 33.59 231 GLU A O 1
ATOM 1878 N N . LYS A 1 232 ? 71.647 -25.993 -50.161 1.00 42.94 232 LYS A N 1
ATOM 1879 C CA . LYS A 1 232 ? 72.973 -25.876 -49.523 1.00 42.94 232 LYS A CA 1
ATOM 1880 C C . LYS A 1 232 ? 73.500 -24.450 -49.308 1.00 42.94 232 LYS A C 1
ATOM 1882 O O . LYS A 1 232 ? 74.695 -24.288 -49.083 1.00 42.94 232 LYS A O 1
ATOM 1887 N N . LYS A 1 233 ? 72.646 -23.415 -49.371 1.00 42.31 233 LYS A N 1
ATOM 1888 C CA . LYS A 1 233 ? 73.082 -21.998 -49.274 1.00 42.31 233 LYS A CA 1
ATOM 1889 C C . LYS A 1 233 ? 72.321 -21.068 -48.315 1.00 42.31 233 LYS A C 1
ATOM 1891 O O . LYS A 1 233 ? 72.546 -19.864 -48.355 1.00 42.31 233 LYS A O 1
ATOM 1896 N N . VAL A 1 234 ? 71.477 -21.592 -47.420 1.00 41.38 234 VAL A N 1
ATOM 1897 C CA . VAL A 1 234 ? 70.736 -20.761 -46.434 1.00 41.38 234 VAL A CA 1
ATOM 1898 C C . VAL A 1 234 ? 71.149 -21.027 -44.974 1.00 41.38 234 VAL A C 1
ATOM 1900 O O . VAL A 1 234 ? 70.817 -20.247 -44.085 1.00 41.38 234 VAL A O 1
ATOM 1903 N N . HIS A 1 235 ? 71.953 -22.062 -44.700 1.00 38.28 235 HIS A N 1
ATOM 1904 C CA . HIS A 1 235 ? 72.375 -22.411 -43.332 1.00 38.28 235 HIS A CA 1
ATOM 1905 C C . HIS A 1 235 ? 73.757 -21.880 -42.899 1.00 38.28 235 HIS A C 1
ATOM 1907 O O . HIS A 1 235 ? 74.260 -22.276 -41.854 1.00 38.28 235 HIS A O 1
ATOM 1913 N N . GLU A 1 236 ? 74.339 -20.933 -43.643 1.00 43.47 236 GLU A N 1
ATOM 1914 C CA . GLU A 1 236 ? 75.679 -20.374 -43.365 1.00 43.47 236 GLU A CA 1
ATOM 1915 C C . GLU A 1 236 ? 75.689 -18.832 -43.241 1.00 43.47 236 GLU A C 1
ATOM 1917 O O . GLU A 1 236 ? 76.676 -18.171 -43.538 1.00 43.47 236 GLU A O 1
ATOM 1922 N N . VAL A 1 237 ? 74.574 -18.234 -42.793 1.00 44.75 237 VAL A N 1
ATOM 1923 C CA . VAL A 1 237 ? 74.457 -16.769 -42.559 1.00 44.75 237 VAL A CA 1
ATOM 1924 C C . VAL A 1 237 ? 74.111 -16.421 -41.096 1.00 44.75 237 VAL A C 1
ATOM 1926 O O . VAL A 1 237 ? 74.073 -15.255 -40.722 1.00 44.75 237 VAL A O 1
ATOM 1929 N N . TYR A 1 238 ? 73.936 -17.420 -40.219 1.00 41.84 238 TYR A N 1
ATOM 1930 C CA . TYR A 1 238 ? 73.637 -17.216 -38.788 1.00 41.84 238 TYR A CA 1
ATOM 1931 C C . TYR A 1 238 ? 74.787 -17.577 -37.822 1.00 41.84 238 TYR A C 1
ATOM 1933 O O . TYR A 1 238 ? 74.566 -17.639 -36.613 1.00 41.84 238 TYR A O 1
ATOM 1941 N N . GLN A 1 239 ? 76.020 -17.768 -38.319 1.00 48.22 239 GLN A N 1
ATOM 1942 C CA . GLN A 1 239 ? 77.222 -17.968 -37.482 1.00 48.22 239 GLN A CA 1
ATOM 1943 C C . GLN A 1 239 ? 78.509 -17.265 -37.980 1.00 48.22 239 GLN A C 1
ATOM 1945 O O . GLN A 1 239 ? 79.590 -17.826 -37.868 1.00 48.22 239 GLN A O 1
ATOM 1950 N N . VAL A 1 240 ? 78.445 -16.006 -38.433 1.00 44.69 240 VAL A N 1
ATOM 1951 C CA . VAL A 1 240 ? 79.566 -15.050 -38.247 1.00 44.69 240 VAL A CA 1
ATOM 1952 C C . VAL A 1 240 ? 78.967 -13.666 -37.987 1.00 44.69 240 VAL A C 1
ATOM 1954 O O . VAL A 1 240 ? 78.416 -13.038 -38.884 1.00 44.69 240 VAL A O 1
ATOM 1957 N N . GLY A 1 241 ? 79.024 -13.219 -36.732 1.00 43.69 241 GLY A N 1
ATOM 1958 C CA . GLY A 1 241 ? 78.352 -12.001 -36.255 1.00 43.69 241 GLY A CA 1
ATOM 1959 C C . GLY A 1 241 ? 78.741 -11.625 -34.822 1.00 43.69 241 GLY A C 1
ATOM 1960 O O . GLY A 1 241 ? 77.916 -11.123 -34.059 1.00 43.69 241 GLY A O 1
ATOM 1961 N N . ARG A 1 242 ? 79.987 -11.934 -34.458 1.00 39.22 242 ARG A N 1
ATOM 1962 C CA . ARG A 1 242 ? 80.734 -11.443 -33.296 1.00 39.22 242 ARG A CA 1
ATOM 1963 C C . ARG A 1 242 ? 82.105 -11.013 -33.797 1.00 39.22 242 ARG A C 1
ATOM 1965 O O . ARG A 1 242 ? 82.596 -11.715 -34.709 1.00 39.22 242 ARG A O 1
#

InterPro domains:
  IPR019465 Conserved oligomeric Golgi complex subunit 5 [PTHR13228] (7-211)
  IPR049176 Conserved oligomeric Golgi complex subunit 5, N-terminal [PF10392] (11-141)